Protein AF-0000000076928481 (afdb_homodimer)

Radius of gyration: 20.41 Å; Cα contacts (8 Å, |Δi|>4): 323; chains: 2; bounding box: 62×45×39 Å

InterPro domains:
  IPR008672 Spindle assembly checkpoint component Mad1 [PTHR23168] (34-127)

Nearest PDB structures (foldseek):
  6n8p-assembly1_A  TM=5.869E-01  e=1.554E+00  Homo sapiens
  6n8s-assembly1_A  TM=5.835E-01  e=2.400E+00  Homo sapiens
  6n8q-assembly1_A  TM=5.915E-01  e=4.465E+00  Homo sapiens
  3qh4-assembly1_A  TM=4.630E-01  e=5.724E+00  Mycobacterium marinum M
  3dwr-assembly1_A  TM=4.999E-01  e=8.839E+00  Leishmania major

Sequence (256 aa):
TLLCHNSHYFPASTFRPILSCYLVLSSNYSQLLNIIFLILCFKIVMNDEQQPNGIHVTRFTLQSVYAQTDDEKLEFLYESGSTNIVVNGYTSQHEIAQQVDIFIRKMNSIPAFTANLTMESFNKRSICTLLCHNSHYFPASTFRPILSCYLVLSSNYSQLLNIIFLILCFKIVMNDEQQPNGIHVTRFTLQSVYAQTDDEKLEFLYESGSTNIVVNGYTSQHEIAQQVDIFIRKMNSIPAFTANLTMESFNKRSIC

Structure (mmCIF, N/CA/C/O backbone):
d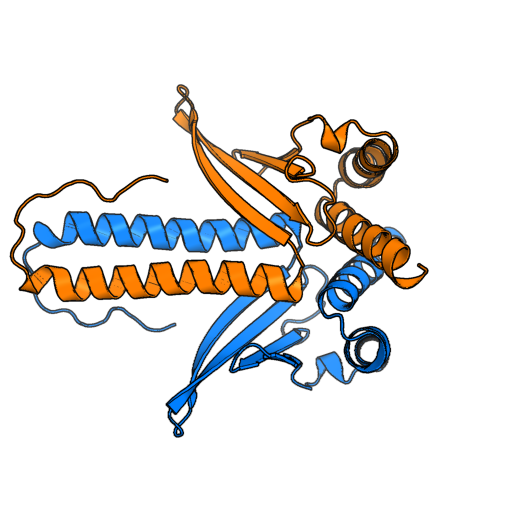ata_AF-0000000076928481-model_v1
#
loop_
_entity.id
_entity.type
_entity.pdbx_description
1 polymer 'Uncharacterized protein'
#
loop_
_atom_site.group_PDB
_atom_site.id
_atom_site.type_symbol
_atom_site.label_atom_id
_atom_site.label_alt_id
_atom_site.label_comp_id
_atom_site.label_asym_id
_atom_site.label_entity_id
_atom_site.label_seq_id
_atom_site.pdbx_PDB_ins_code
_atom_site.Cartn_x
_atom_site.Cartn_y
_atom_site.Cartn_z
_atom_site.occupancy
_atom_site.B_iso_or_equiv
_atom_site.auth_seq_id
_atom_site.auth_comp_id
_atom_site.auth_asym_id
_atom_site.auth_atom_id
_atom_site.pdbx_PDB_model_num
ATOM 1 N N . THR A 1 1 ? 17.375 -12.609 0.332 1 20.41 1 THR A N 1
ATOM 2 C CA . THR A 1 1 ? 17.906 -11.648 1.286 1 20.41 1 THR A CA 1
ATOM 3 C C . THR A 1 1 ? 19.344 -11.281 0.937 1 20.41 1 THR A C 1
ATOM 5 O O . THR A 1 1 ? 20.281 -11.984 1.315 1 20.41 1 THR A O 1
ATOM 8 N N . LEU A 1 2 ? 19.672 -11.055 -0.468 1 25.66 2 LEU A N 1
ATOM 9 C CA . LEU A 1 2 ? 20.812 -11.031 -1.371 1 25.66 2 LEU A CA 1
ATOM 10 C C . LEU A 1 2 ? 21.781 -9.914 -0.99 1 25.66 2 LEU A C 1
ATOM 12 O O . LEU A 1 2 ? 21.438 -8.734 -1.074 1 25.66 2 LEU A O 1
ATOM 16 N N . LEU A 1 3 ? 22.859 -10.148 -0.127 1 28.2 3 LEU A N 1
ATOM 17 C CA . LEU A 1 3 ? 24.078 -9.656 0.499 1 28.2 3 LEU A CA 1
ATOM 18 C C . LEU A 1 3 ? 25.016 -9.039 -0.541 1 28.2 3 LEU A C 1
ATOM 20 O O . LEU A 1 3 ? 25.266 -9.641 -1.589 1 28.2 3 LEU A O 1
ATOM 24 N N . CYS A 1 4 ? 25 -7.695 -0.639 1 35.91 4 CYS A N 1
ATOM 25 C CA . CYS A 1 4 ? 26.219 -7.059 -1.098 1 35.91 4 CYS A CA 1
ATOM 26 C C . CYS A 1 4 ? 27.453 -7.773 -0.542 1 35.91 4 CYS A C 1
ATOM 28 O O . CYS A 1 4 ? 27.859 -7.523 0.593 1 35.91 4 CYS A O 1
ATOM 30 N N . HIS A 1 5 ? 27.609 -9.102 -0.542 1 27.83 5 HIS A N 1
ATOM 31 C CA . HIS A 1 5 ? 28.781 -9.812 -0.052 1 27.83 5 HIS A CA 1
ATOM 32 C C . HIS A 1 5 ? 30.047 -9.289 -0.711 1 27.83 5 HIS A C 1
ATOM 34 O O . HIS A 1 5 ? 31.141 -9.828 -0.476 1 27.83 5 HIS A O 1
ATOM 40 N N . ASN A 1 6 ? 30.109 -8.844 -1.886 1 32.38 6 ASN A N 1
ATOM 41 C CA . ASN A 1 6 ? 31.484 -8.844 -2.355 1 32.38 6 ASN A CA 1
ATOM 42 C C . ASN A 1 6 ? 32.344 -7.863 -1.563 1 32.38 6 ASN A C 1
ATOM 44 O O . ASN A 1 6 ? 32.031 -6.676 -1.493 1 32.38 6 ASN A O 1
ATOM 48 N N . SER A 1 7 ? 33.25 -8.281 -0.531 1 30.72 7 SER A N 1
ATOM 49 C CA . SER A 1 7 ? 34.312 -7.832 0.349 1 30.72 7 SER A CA 1
ATOM 50 C C . SER A 1 7 ? 35.375 -7.035 -0.421 1 30.72 7 SER A C 1
ATOM 52 O O . SER A 1 7 ? 36.562 -7.047 -0.062 1 30.72 7 SER A O 1
ATOM 54 N N . HIS A 1 8 ? 35.5 -6.922 -1.675 1 33.44 8 HIS A N 1
ATOM 55 C CA . HIS A 1 8 ? 36.781 -6.348 -2.025 1 33.44 8 HIS A CA 1
ATOM 56 C C . HIS A 1 8 ? 37.031 -5.051 -1.261 1 33.44 8 HIS A C 1
ATOM 58 O O . HIS A 1 8 ? 36.094 -4.359 -0.875 1 33.44 8 HIS A O 1
ATOM 64 N N . TYR A 1 9 ? 38.312 -4.934 -0.63 1 33.12 9 TYR A N 1
ATOM 65 C CA . TYR A 1 9 ? 39.062 -3.947 0.132 1 33.12 9 TYR A CA 1
ATOM 66 C C . TYR A 1 9 ? 38.906 -2.555 -0.463 1 33.12 9 TYR A C 1
ATOM 68 O O . TYR A 1 9 ? 39.594 -2.199 -1.428 1 33.12 9 TYR A O 1
ATOM 76 N N . PHE A 1 10 ? 37.781 -2.166 -1.062 1 37.97 10 PHE A N 1
ATOM 77 C CA . PHE A 1 10 ? 37.812 -0.865 -1.718 1 37.97 10 PHE A CA 1
ATOM 78 C C . PHE A 1 10 ? 38 0.252 -0.695 1 37.97 10 PHE A C 1
ATOM 80 O O . PHE A 1 10 ? 37.562 0.117 0.456 1 37.97 10 PHE A O 1
ATOM 87 N N . PRO A 1 11 ? 38.969 1.209 -0.984 1 39.56 11 PRO A N 1
ATOM 88 C CA . PRO A 1 11 ? 39.312 2.268 -0.04 1 39.56 11 PRO A CA 1
ATOM 89 C C . PRO A 1 11 ? 38.094 2.934 0.601 1 39.56 11 PRO A C 1
ATOM 91 O O . PRO A 1 11 ? 37.031 2.996 -0.012 1 39.56 11 PRO A O 1
ATOM 94 N N . ALA A 1 12 ? 38.031 3.016 1.957 1 42.03 12 ALA A N 1
ATOM 95 C CA . ALA A 1 12 ? 37.031 3.512 2.914 1 42.03 12 ALA A CA 1
ATOM 96 C C . ALA A 1 12 ? 36.406 4.805 2.42 1 42.03 12 ALA A C 1
ATOM 98 O O . ALA A 1 12 ? 35.219 5.07 2.695 1 42.03 12 ALA A O 1
ATOM 99 N N . SER A 1 13 ? 37.156 5.559 1.753 1 44.09 13 SER A N 1
ATOM 100 C CA . SER A 1 13 ? 36.719 6.93 1.509 1 44.09 13 SER A CA 1
ATOM 101 C C . SER A 1 13 ? 35.594 6.973 0.49 1 44.09 13 SER A C 1
ATOM 103 O O . SER A 1 13 ? 34.719 7.832 0.57 1 44.09 13 SER A O 1
ATOM 105 N N . THR A 1 14 ? 35.781 6.352 -0.763 1 46.97 14 THR A N 1
ATOM 106 C CA . THR A 1 14 ? 34.812 6.375 -1.848 1 46.97 14 THR A CA 1
ATOM 107 C C . THR A 1 14 ? 33.562 5.625 -1.454 1 46.97 14 THR A C 1
ATOM 109 O O . THR A 1 14 ? 32.531 5.75 -2.115 1 46.97 14 THR A O 1
ATOM 112 N N . PHE A 1 15 ? 33.719 4.855 -0.438 1 52 15 PHE A N 1
ATOM 113 C CA . PHE A 1 15 ? 32.625 3.984 -0.059 1 52 15 PHE A CA 1
ATOM 114 C C . PHE A 1 15 ? 31.594 4.742 0.773 1 52 15 PHE A C 1
ATOM 116 O O . PHE A 1 15 ? 30.406 4.363 0.813 1 52 15 PHE A O 1
ATOM 123 N N . ARG A 1 16 ? 32.125 5.973 1.123 1 55.81 16 ARG A N 1
ATOM 124 C CA . ARG A 1 16 ? 31.266 6.641 2.107 1 55.81 16 ARG A CA 1
ATOM 125 C C . ARG A 1 16 ? 30.016 7.223 1.453 1 55.81 16 ARG A C 1
ATOM 127 O O . ARG A 1 16 ? 28.922 7.074 1.973 1 55.81 16 ARG A O 1
ATOM 134 N N . PRO A 1 17 ? 30.422 7.922 0.237 1 59.59 17 PRO A N 1
ATOM 135 C CA . PRO A 1 17 ? 29.219 8.539 -0.328 1 59.59 17 PRO A CA 1
ATOM 136 C C . PRO A 1 17 ? 28.203 7.512 -0.833 1 59.59 17 PRO A C 1
ATOM 138 O O . PRO A 1 17 ? 27 7.688 -0.654 1 59.59 17 PRO A O 1
ATOM 141 N N . ILE A 1 18 ? 28.781 6.488 -1.421 1 59.44 18 ILE A N 1
ATOM 142 C CA . ILE A 1 18 ? 27.875 5.492 -1.986 1 59.44 18 ILE A CA 1
ATOM 143 C C . ILE A 1 18 ? 27.188 4.715 -0.863 1 59.44 18 ILE A C 1
ATOM 145 O O . ILE A 1 18 ? 25.984 4.449 -0.925 1 59.44 18 ILE A O 1
ATOM 149 N N . LEU A 1 19 ? 27.969 4.457 0.103 1 62.28 19 LEU A N 1
ATOM 150 C CA . LEU A 1 19 ? 27.391 3.75 1.24 1 62.28 19 LEU A CA 1
ATOM 151 C C . LEU A 1 19 ? 26.297 4.586 1.907 1 62.28 19 LEU A C 1
ATOM 153 O O . LEU A 1 19 ? 25.266 4.051 2.33 1 62.28 19 LEU A O 1
ATOM 157 N N . SER A 1 20 ? 26.688 5.895 1.945 1 64.88 20 SER A N 1
ATOM 158 C CA . SER A 1 20 ? 25.688 6.781 2.529 1 64.88 20 SER A CA 1
ATOM 159 C C . SER A 1 20 ? 24.406 6.785 1.703 1 64.88 20 SER A C 1
ATOM 161 O O . SER A 1 20 ? 23.297 6.719 2.256 1 64.88 20 SER A O 1
ATOM 163 N N . CYS A 1 21 ? 24.688 6.754 0.386 1 67.56 21 CYS A N 1
ATOM 164 C CA . CYS A 1 21 ? 23.516 6.77 -0.486 1 67.56 21 CYS A CA 1
ATOM 165 C C . CYS A 1 21 ? 22.719 5.48 -0.35 1 67.56 21 CYS A C 1
ATOM 167 O O . CYS A 1 21 ? 21.484 5.508 -0.299 1 67.56 21 CYS A O 1
ATOM 169 N N . TYR A 1 22 ? 23.5 4.449 -0.184 1 70.94 22 TYR A N 1
ATOM 170 C CA . TYR A 1 22 ? 22.859 3.152 -0.006 1 70.94 22 TYR A CA 1
ATOM 171 C C . TYR A 1 22 ? 22.062 3.115 1.29 1 70.94 22 TYR A C 1
ATOM 173 O O . TYR A 1 22 ? 20.922 2.641 1.312 1 70.94 22 TYR A O 1
ATOM 181 N N . LEU A 1 23 ? 22.594 3.604 2.238 1 72.94 23 LEU A N 1
ATOM 182 C CA . LEU A 1 23 ? 21.938 3.572 3.541 1 72.94 23 LEU A CA 1
ATOM 183 C C . LEU A 1 23 ? 20.656 4.398 3.525 1 72.94 23 LEU A C 1
ATOM 185 O O . LEU A 1 23 ? 19.641 3.98 4.074 1 72.94 23 LEU A O 1
ATOM 189 N N . VAL A 1 24 ? 20.828 5.48 2.895 1 74.38 24 VAL A N 1
ATOM 190 C CA . VAL A 1 24 ? 19.672 6.359 2.816 1 74.38 24 VAL A CA 1
ATOM 191 C C . VAL A 1 24 ? 18.562 5.684 2.004 1 74.38 24 VAL A C 1
ATOM 193 O O . VAL A 1 24 ? 17.406 5.656 2.424 1 74.38 24 VAL A O 1
ATOM 196 N N . LEU A 1 25 ? 18.938 5.102 0.946 1 76.5 25 LEU A N 1
ATOM 197 C CA . LEU A 1 25 ? 17.953 4.445 0.104 1 76.5 25 LEU A CA 1
ATOM 198 C C . LEU A 1 25 ? 17.344 3.244 0.816 1 76.5 25 LEU A C 1
ATOM 200 O O . LEU A 1 25 ? 16.141 3.012 0.73 1 76.5 25 LEU A O 1
ATOM 204 N N . SER A 1 26 ? 18.281 2.486 1.421 1 80.12 26 SER A N 1
ATOM 205 C CA . SER A 1 26 ? 17.781 1.35 2.193 1 80.12 26 SER A CA 1
ATOM 206 C C . SER A 1 26 ? 16.828 1.802 3.299 1 80.12 26 SER A C 1
ATOM 208 O O . SER A 1 26 ? 15.812 1.161 3.547 1 80.12 26 SER A O 1
ATOM 210 N N . SER A 1 27 ? 17.234 2.85 3.871 1 82.56 27 SER A N 1
ATOM 211 C CA . SER A 1 27 ? 16.375 3.412 4.91 1 82.56 27 SER A CA 1
ATOM 212 C C . SER A 1 27 ? 15.047 3.895 4.328 1 82.56 27 SER A C 1
ATOM 214 O O . SER A 1 27 ? 13.992 3.723 4.945 1 82.56 27 SER A O 1
ATOM 216 N N . ASN A 1 28 ? 15.141 4.527 3.092 1 83.75 28 ASN A N 1
ATOM 217 C CA . ASN A 1 28 ? 13.922 4.977 2.426 1 83.75 28 ASN A CA 1
ATOM 218 C C . ASN A 1 28 ? 13 3.805 2.086 1 83.75 28 ASN A C 1
ATOM 220 O O . ASN A 1 28 ? 11.781 3.914 2.207 1 83.75 28 ASN A O 1
ATOM 224 N N . TYR A 1 29 ? 13.648 2.736 1.667 1 86.69 29 TYR A N 1
ATOM 225 C CA . TYR A 1 29 ? 12.891 1.537 1.321 1 86.69 29 TYR A CA 1
ATOM 226 C C . TYR A 1 29 ? 12.172 0.976 2.541 1 86.69 29 TYR A C 1
ATOM 228 O O . TYR A 1 29 ? 10.969 0.717 2.494 1 86.69 29 TYR A O 1
ATOM 236 N N . SER A 1 30 ? 12.844 0.829 3.629 1 88.81 30 SER A N 1
ATOM 237 C CA . SER A 1 30 ? 12.273 0.314 4.871 1 88.81 30 SER A CA 1
ATOM 238 C C . SER A 1 30 ? 11.188 1.238 5.402 1 88.81 30 SER A C 1
ATOM 240 O O . SER A 1 30 ? 10.164 0.772 5.91 1 88.81 30 SER A O 1
ATOM 242 N N . GLN A 1 31 ? 11.477 2.48 5.262 1 88.5 31 GLN A N 1
ATOM 243 C CA . GLN A 1 31 ? 10.484 3.451 5.715 1 88.5 31 GLN A CA 1
ATOM 244 C C . GLN A 1 31 ? 9.195 3.342 4.906 1 88.5 31 GLN A C 1
ATOM 246 O O . GLN A 1 31 ? 8.102 3.43 5.465 1 88.5 31 GLN A O 1
ATOM 251 N N . LEU A 1 32 ? 9.383 3.184 3.676 1 91.06 32 LEU A N 1
ATOM 252 C CA . LEU A 1 32 ? 8.211 3.035 2.82 1 91.06 32 LEU A CA 1
ATOM 253 C C . LEU A 1 32 ? 7.418 1.787 3.197 1 91.06 32 LEU A C 1
ATOM 255 O O . LEU A 1 32 ? 6.188 1.828 3.277 1 91.06 32 LEU A O 1
ATOM 259 N N . LEU A 1 33 ? 8.117 0.751 3.434 1 92.44 33 LEU A N 1
ATOM 260 C CA . LEU A 1 33 ? 7.453 -0.484 3.838 1 92.44 33 LEU A CA 1
ATOM 261 C C . LEU A 1 33 ? 6.695 -0.292 5.148 1 92.44 33 LEU A C 1
ATOM 263 O O . LEU A 1 33 ? 5.582 -0.798 5.305 1 92.44 33 LEU A O 1
ATOM 267 N N . ASN A 1 34 ? 7.344 0.4 6.004 1 92.12 34 ASN A N 1
ATOM 268 C CA . ASN A 1 34 ? 6.695 0.693 7.277 1 92.12 34 ASN A CA 1
ATOM 269 C C . ASN A 1 34 ? 5.449 1.557 7.09 1 92.12 34 ASN A C 1
ATOM 271 O O . ASN A 1 34 ? 4.414 1.304 7.707 1 92.12 34 ASN A O 1
ATOM 275 N N . ILE A 1 35 ? 5.582 2.537 6.309 1 91 35 ILE A N 1
ATOM 276 C CA . ILE A 1 35 ? 4.465 3.439 6.047 1 91 35 ILE A CA 1
ATOM 277 C C . ILE A 1 35 ? 3.312 2.664 5.414 1 91 35 ILE A C 1
ATOM 279 O O . ILE A 1 35 ? 2.158 2.809 5.82 1 91 35 ILE A O 1
ATOM 283 N N . ILE A 1 36 ? 3.59 1.878 4.426 1 94.12 36 ILE A N 1
ATOM 284 C CA . ILE A 1 36 ? 2.566 1.062 3.781 1 94.12 36 ILE A CA 1
ATOM 285 C C . ILE A 1 36 ? 1.852 0.208 4.828 1 94.12 36 ILE A C 1
ATOM 287 O O . ILE A 1 36 ? 0.622 0.122 4.832 1 94.12 36 ILE A O 1
ATOM 291 N N . PHE A 1 37 ? 2.607 -0.311 5.684 1 94 37 PHE A N 1
ATOM 292 C CA . PHE A 1 37 ? 2.025 -1.144 6.727 1 94 37 PHE A CA 1
ATOM 293 C C . PHE A 1 37 ? 1.119 -0.32 7.633 1 94 37 PHE A C 1
ATOM 295 O O . PHE A 1 37 ? 0.029 -0.764 8 1 94 37 PHE A O 1
ATOM 302 N N . LEU A 1 38 ? 1.509 0.847 8 1 91.75 38 LEU A N 1
ATOM 303 C CA . LEU A 1 38 ? 0.773 1.699 8.93 1 91.75 38 LEU A CA 1
ATOM 304 C C . LEU A 1 38 ? -0.512 2.215 8.289 1 91.75 38 LEU A C 1
ATOM 306 O O . LEU A 1 38 ? -1.541 2.326 8.961 1 91.75 38 LEU A O 1
ATOM 310 N N . ILE A 1 39 ? -0.55 2.381 7 1 94.81 39 ILE A N 1
ATOM 311 C CA . ILE A 1 39 ? -1.665 3.09 6.383 1 94.81 39 ILE A CA 1
ATOM 312 C C . ILE A 1 39 ? -2.543 2.104 5.617 1 94.81 39 ILE A C 1
ATOM 314 O O . ILE A 1 39 ? -3.736 2.348 5.418 1 94.81 39 ILE A O 1
ATOM 318 N N . LEU A 1 40 ? -1.958 0.96 5.199 1 95.5 40 LEU A N 1
ATOM 319 C CA . LEU A 1 40 ? -2.693 0.01 4.375 1 95.5 40 LEU A CA 1
ATOM 320 C C . LEU A 1 40 ? -2.732 -1.366 5.027 1 95.5 40 LEU A C 1
ATOM 322 O O . LEU A 1 40 ? -3.408 -2.273 4.539 1 95.5 40 LEU A O 1
ATOM 326 N N . CYS A 1 41 ? -1.939 -1.579 6.055 1 96.44 41 CYS A N 1
ATOM 327 C CA . CYS A 1 41 ? -1.962 -2.734 6.945 1 96.44 41 CYS A CA 1
ATOM 328 C C . CYS A 1 41 ? -1.519 -3.994 6.215 1 96.44 41 CYS A C 1
ATOM 330 O O . CYS A 1 41 ? -2.016 -5.086 6.496 1 96.44 41 CYS A O 1
ATOM 332 N N . PHE A 1 42 ? -0.689 -3.811 5.262 1 96.56 42 PHE A N 1
ATOM 333 C CA . PHE A 1 42 ? -0.103 -4.949 4.57 1 96.56 42 PHE A CA 1
ATOM 334 C C . PHE A 1 42 ? 1.415 -4.941 4.695 1 96.56 42 PHE A C 1
ATOM 336 O O . PHE A 1 42 ? 2.061 -3.928 4.418 1 96.56 42 PHE A O 1
ATOM 343 N N . LYS A 1 43 ? 1.954 -6.051 5.16 1 95.88 43 LYS A N 1
ATOM 344 C CA . LYS A 1 43 ? 3.381 -6.297 4.98 1 95.88 43 LYS A CA 1
ATOM 345 C C . LYS A 1 43 ? 3.674 -6.824 3.576 1 95.88 43 LYS A C 1
ATOM 347 O O . LYS A 1 43 ? 3.057 -7.793 3.129 1 95.88 43 LYS A O 1
ATOM 352 N N . ILE A 1 44 ? 4.523 -6.191 2.867 1 95.81 44 ILE A N 1
ATOM 353 C CA . ILE A 1 44 ? 4.832 -6.559 1.49 1 95.81 44 ILE A CA 1
ATOM 354 C C . ILE A 1 44 ? 6.277 -7.047 1.394 1 95.81 44 ILE A C 1
ATOM 356 O O . ILE A 1 44 ? 7.188 -6.406 1.925 1 95.81 44 ILE A O 1
ATOM 360 N N . VAL A 1 45 ? 6.445 -8.141 0.831 1 93.38 45 VAL A N 1
ATOM 361 C CA . VAL A 1 45 ? 7.77 -8.68 0.53 1 93.38 45 VAL A CA 1
ATOM 362 C C . VAL A 1 45 ? 7.883 -8.961 -0.965 1 93.38 45 VAL A C 1
ATOM 364 O O . VAL A 1 45 ? 7.016 -9.617 -1.548 1 93.38 45 VAL A O 1
ATOM 367 N N . MET A 1 46 ? 8.906 -8.367 -1.541 1 91.75 46 MET A N 1
ATOM 368 C CA . MET A 1 46 ? 9.117 -8.539 -2.977 1 91.75 46 MET A CA 1
ATOM 369 C C . MET A 1 46 ? 10.367 -9.367 -3.25 1 91.75 46 MET A C 1
ATOM 371 O O . MET A 1 46 ? 11.383 -9.211 -2.572 1 91.75 46 MET A O 1
ATOM 375 N N . ASN A 1 47 ? 10.234 -10.188 -4.168 1 88.38 47 ASN A N 1
ATOM 376 C CA . ASN A 1 47 ? 11.344 -11.016 -4.633 1 88.38 47 ASN A CA 1
ATOM 377 C C . ASN A 1 47 ? 11.422 -11.047 -6.156 1 88.38 47 ASN A C 1
ATOM 379 O O . ASN A 1 47 ? 10.477 -11.477 -6.82 1 88.38 47 ASN A O 1
ATOM 383 N N . ASP A 1 48 ? 12.57 -10.602 -6.617 1 84.94 48 ASP A N 1
ATOM 384 C CA . ASP A 1 48 ? 12.797 -10.648 -8.055 1 84.94 48 ASP A CA 1
ATOM 385 C C . ASP A 1 48 ? 13.344 -12.008 -8.484 1 84.94 48 ASP A C 1
ATOM 387 O O . ASP A 1 48 ? 14.25 -12.547 -7.84 1 84.94 48 ASP A O 1
ATOM 391 N N . GLU A 1 49 ? 12.625 -12.508 -9.414 1 79.75 49 GLU A N 1
ATOM 392 C CA . GLU A 1 49 ? 13.102 -13.773 -9.953 1 79.75 49 GLU A CA 1
ATOM 393 C C . GLU A 1 49 ? 13.359 -13.68 -11.453 1 79.75 49 GLU A C 1
ATOM 395 O O . GLU A 1 49 ? 12.625 -13 -12.172 1 79.75 49 GLU A O 1
ATOM 400 N N . GLN A 1 50 ? 14.539 -14.016 -11.773 1 77 50 GLN A N 1
ATOM 401 C CA . GLN A 1 50 ? 14.828 -14.117 -13.195 1 77 50 GLN A CA 1
ATOM 402 C C . GLN A 1 50 ? 14.586 -15.531 -13.711 1 77 50 GLN A C 1
ATOM 404 O O . GLN A 1 50 ? 15.117 -16.5 -13.164 1 77 50 GLN A O 1
ATOM 409 N N . GLN A 1 51 ? 13.641 -15.578 -14.57 1 76.38 51 GLN A N 1
ATOM 410 C CA . GLN A 1 51 ? 13.344 -16.875 -15.188 1 76.38 51 GLN A CA 1
ATOM 411 C C . GLN A 1 51 ? 14.383 -17.219 -16.25 1 76.38 51 GLN A C 1
ATOM 413 O O . GLN A 1 51 ? 15.102 -16.344 -16.734 1 76.38 51 GLN A O 1
ATOM 418 N N . PRO A 1 52 ? 14.578 -18.531 -16.516 1 78.88 52 PRO A N 1
ATOM 419 C CA . PRO A 1 52 ? 15.539 -19 -17.516 1 78.88 52 PRO A CA 1
ATOM 420 C C . PRO A 1 52 ? 15.297 -18.391 -18.891 1 78.88 52 PRO A C 1
ATOM 422 O O . PRO A 1 52 ? 16.234 -18.188 -19.656 1 78.88 52 PRO A O 1
ATOM 425 N N . ASN A 1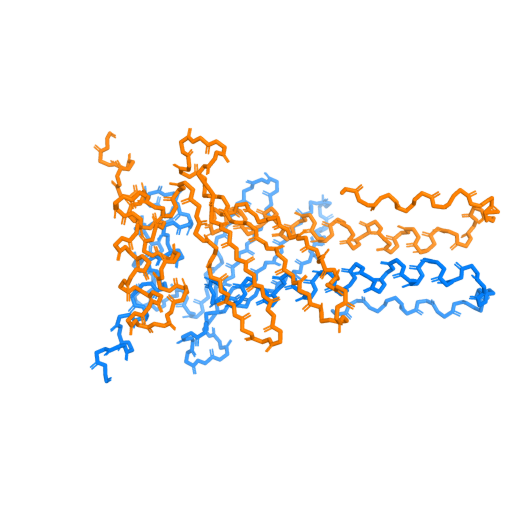 53 ? 14.172 -18.078 -19.203 1 80 53 ASN A N 1
ATOM 426 C CA . ASN A 1 53 ? 13.812 -17.516 -20.5 1 80 53 ASN A CA 1
ATOM 427 C C . ASN A 1 53 ? 14.117 -16.031 -20.578 1 80 53 ASN A C 1
ATOM 429 O O . ASN A 1 53 ? 13.891 -15.398 -21.625 1 80 53 ASN A O 1
ATOM 433 N N . GLY A 1 54 ? 14.695 -15.492 -19.609 1 79.38 54 GLY A N 1
ATOM 434 C CA . GLY A 1 54 ? 15.094 -14.094 -19.609 1 79.38 54 GLY A CA 1
ATOM 435 C C . GLY A 1 54 ? 13.992 -13.164 -19.141 1 79.38 54 GLY A C 1
ATOM 436 O O . GLY A 1 54 ? 14.195 -11.953 -19.047 1 79.38 54 GLY A O 1
ATOM 437 N N . ILE A 1 55 ? 12.883 -13.797 -18.953 1 78.38 55 ILE A N 1
ATOM 438 C CA . ILE A 1 55 ? 11.75 -12.961 -18.562 1 78.38 55 ILE A CA 1
ATOM 439 C C . ILE A 1 55 ? 11.891 -12.57 -17.094 1 78.38 55 ILE A C 1
ATOM 441 O O . ILE A 1 55 ? 12.156 -13.414 -16.234 1 78.38 55 ILE A O 1
ATOM 445 N N . HIS A 1 56 ? 11.836 -11.273 -16.859 1 84.88 56 HIS A N 1
ATOM 446 C CA . HIS A 1 56 ? 11.875 -10.773 -15.492 1 84.88 56 HIS A CA 1
ATOM 447 C C . HIS A 1 56 ? 10.516 -10.922 -14.812 1 84.88 56 HIS A C 1
ATOM 449 O O . HIS A 1 56 ? 9.508 -10.414 -15.312 1 84.88 56 HIS A O 1
ATOM 455 N N . VAL A 1 57 ? 10.555 -11.727 -13.773 1 88.75 57 VAL A N 1
ATOM 456 C CA . VAL A 1 57 ? 9.328 -11.945 -13 1 88.75 57 VAL A CA 1
ATOM 457 C C . VAL A 1 57 ? 9.547 -11.5 -11.555 1 88.75 57 VAL A C 1
ATOM 459 O O . VAL A 1 57 ? 10.57 -11.828 -10.945 1 88.75 57 VAL A O 1
ATOM 462 N N . THR A 1 58 ? 8.664 -10.648 -11.148 1 91.31 58 THR A N 1
ATOM 463 C CA . THR A 1 58 ? 8.719 -10.234 -9.75 1 91.31 58 THR A CA 1
ATOM 464 C C . THR A 1 58 ? 7.621 -10.914 -8.938 1 91.31 58 THR A C 1
ATOM 466 O O . THR A 1 58 ? 6.438 -10.797 -9.266 1 91.31 58 THR A O 1
ATOM 469 N N . ARG A 1 59 ? 8.062 -11.656 -7.961 1 93.69 59 ARG A N 1
ATOM 470 C CA . ARG A 1 59 ? 7.129 -12.258 -7.016 1 93.69 59 ARG A CA 1
ATOM 471 C C . ARG A 1 59 ? 6.992 -11.398 -5.758 1 93.69 59 ARG A C 1
ATOM 473 O O . ARG A 1 59 ? 7.988 -10.906 -5.227 1 93.69 59 ARG A O 1
ATOM 480 N N . PHE A 1 60 ? 5.723 -11.18 -5.375 1 93.5 60 PHE A N 1
ATOM 481 C CA . PHE A 1 60 ? 5.57 -10.422 -4.141 1 93.5 60 PHE A CA 1
ATOM 482 C C . PHE A 1 60 ? 4.418 -10.969 -3.309 1 93.5 60 PHE A C 1
ATOM 484 O O . PHE A 1 60 ? 3.469 -11.539 -3.852 1 93.5 60 PHE A O 1
ATOM 491 N N . THR A 1 61 ? 4.551 -10.844 -1.975 1 96.12 61 THR A N 1
ATOM 492 C CA . THR A 1 61 ? 3.561 -11.344 -1.027 1 96.12 61 THR A CA 1
ATOM 493 C C . THR A 1 61 ? 2.979 -10.195 -0.201 1 96.12 61 THR A C 1
ATOM 495 O O . THR A 1 61 ? 3.682 -9.242 0.123 1 96.12 61 THR A O 1
ATOM 498 N N . LEU A 1 62 ? 1.745 -10.312 0.057 1 96.81 62 LEU A N 1
ATOM 499 C CA . LEU A 1 62 ? 1.025 -9.391 0.931 1 96.81 62 LEU A CA 1
ATOM 500 C C . LEU A 1 62 ? 0.476 -10.117 2.152 1 96.81 62 LEU A C 1
ATOM 502 O O . LEU A 1 62 ? -0.272 -11.094 2.018 1 96.81 62 LEU A O 1
ATOM 506 N N . GLN A 1 63 ? 0.926 -9.703 3.285 1 97.19 63 GLN A N 1
ATOM 507 C CA . GLN A 1 63 ? 0.383 -10.258 4.52 1 97.19 63 GLN A CA 1
ATOM 508 C C . GLN A 1 63 ? -0.34 -9.195 5.336 1 97.19 63 GLN A C 1
ATOM 510 O O . GLN A 1 63 ? 0.265 -8.203 5.746 1 97.19 63 GLN A O 1
ATOM 515 N N . SER A 1 64 ? -1.621 -9.445 5.574 1 95.94 64 SER A N 1
ATOM 516 C CA . SER A 1 64 ? -2.449 -8.484 6.301 1 95.94 64 SER A CA 1
ATOM 517 C C . SER A 1 64 ? -2.123 -8.5 7.789 1 95.94 64 SER A C 1
ATOM 519 O O . SER A 1 64 ? -1.738 -9.531 8.344 1 95.94 64 SER A O 1
ATOM 521 N N . VAL A 1 65 ? -2.281 -7.348 8.445 1 92.62 65 VAL A N 1
ATOM 522 C CA . VAL A 1 65 ? -2.164 -7.246 9.891 1 92.62 65 VAL A CA 1
ATOM 523 C C . VAL A 1 65 ? -3.213 -8.133 10.562 1 92.62 65 VAL A C 1
ATOM 525 O O . VAL A 1 65 ? -3.061 -8.523 11.719 1 92.62 65 VAL A O 1
ATOM 528 N N . TYR A 1 66 ? -4.238 -8.531 9.844 1 93.19 66 TYR A N 1
ATOM 529 C CA . TYR A 1 66 ? -5.348 -9.32 10.375 1 93.19 66 TYR A CA 1
ATOM 530 C C . TYR A 1 66 ? -5.117 -10.805 10.156 1 93.19 66 TYR A C 1
ATOM 532 O O . TYR A 1 66 ? -5.957 -11.633 10.531 1 93.19 66 TYR A O 1
ATOM 540 N N . ALA A 1 67 ? -3.998 -11.133 9.539 1 94 67 ALA A N 1
ATOM 541 C CA . ALA A 1 67 ? -3.688 -12.547 9.328 1 94 67 ALA A CA 1
ATOM 542 C C . ALA A 1 67 ? -3.588 -13.289 10.656 1 94 67 ALA A C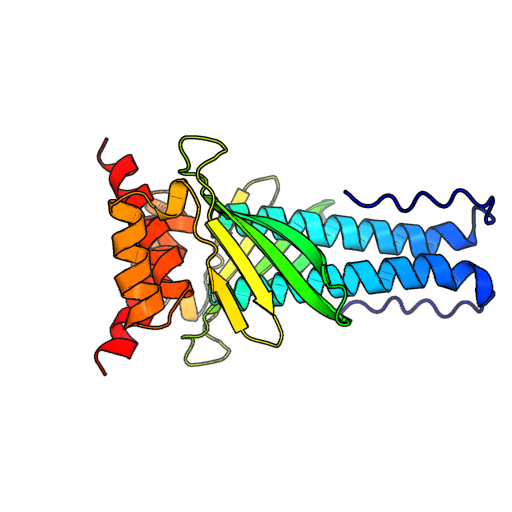 1
ATOM 544 O O . ALA A 1 67 ? -2.998 -12.789 11.617 1 94 67 ALA A O 1
ATOM 545 N N . GLN A 1 68 ? -4.152 -14.414 10.672 1 92.06 68 GLN A N 1
ATOM 546 C CA . GLN A 1 68 ? -4.168 -15.203 11.898 1 92.06 68 GLN A CA 1
ATOM 547 C C . GLN A 1 68 ? -2.924 -16.078 12.008 1 92.06 68 GLN A C 1
ATOM 549 O O . GLN A 1 68 ? -2.506 -16.438 13.109 1 92.06 68 GLN A O 1
ATOM 554 N N . THR A 1 69 ? -2.328 -16.422 10.891 1 92.62 69 THR A N 1
ATOM 555 C CA . THR A 1 69 ? -1.122 -17.234 10.82 1 92.62 69 THR A CA 1
ATOM 556 C C . THR A 1 69 ? -0.163 -16.688 9.766 1 92.62 69 THR A C 1
ATOM 558 O O . THR A 1 69 ? -0.553 -15.875 8.93 1 92.62 69 THR A O 1
ATOM 561 N N . ASP A 1 70 ? 1.072 -17.125 9.852 1 92.06 70 ASP A N 1
ATOM 562 C CA . ASP A 1 70 ? 2.09 -16.672 8.906 1 92.06 70 ASP A CA 1
ATOM 563 C C . ASP A 1 70 ? 1.814 -17.188 7.5 1 92.06 70 ASP A C 1
ATOM 565 O O . ASP A 1 70 ? 2.316 -16.641 6.52 1 92.06 70 ASP A O 1
ATOM 569 N N . ASP A 1 71 ? 0.972 -18.188 7.406 1 93.19 71 ASP A N 1
ATOM 570 C CA . ASP A 1 71 ? 0.696 -18.812 6.113 1 93.19 71 ASP A CA 1
ATOM 571 C C . ASP A 1 71 ? -0.445 -18.094 5.395 1 93.19 71 ASP A C 1
ATOM 573 O O . ASP A 1 71 ? -0.647 -18.297 4.191 1 93.19 71 ASP A O 1
ATOM 577 N N . GLU A 1 72 ? -1.1 -17.234 6.109 1 94.94 72 GLU A N 1
ATOM 578 C CA . GLU A 1 72 ? -2.18 -16.453 5.496 1 94.94 72 GLU A CA 1
ATOM 579 C C . GLU A 1 72 ? -1.64 -15.234 4.766 1 94.94 72 GLU A C 1
ATOM 581 O O . GLU A 1 72 ? -1.703 -14.117 5.285 1 94.94 72 GLU A O 1
ATOM 586 N N . LYS A 1 73 ? -1.102 -15.508 3.596 1 96.75 73 LYS A N 1
ATOM 587 C CA . LYS A 1 73 ? -0.55 -14.422 2.789 1 96.75 73 LYS A CA 1
ATOM 588 C C . LYS A 1 73 ? -0.973 -14.555 1.328 1 96.75 73 LYS A C 1
ATOM 590 O O . LYS A 1 73 ? -1.125 -15.664 0.819 1 96.75 73 LYS A O 1
ATOM 595 N N . LEU A 1 74 ? -1.212 -13.438 0.706 1 97.81 74 LEU A N 1
ATOM 596 C CA . LEU A 1 74 ? -1.454 -13.398 -0.732 1 97.81 74 LEU A CA 1
ATOM 597 C C . LEU A 1 74 ? -0.14 -13.352 -1.505 1 97.81 74 LEU A C 1
ATOM 599 O O . LEU A 1 74 ? 0.808 -12.688 -1.088 1 97.81 74 LEU A O 1
ATOM 603 N N . GLU A 1 75 ? -0.101 -14.078 -2.529 1 96.75 75 GLU A N 1
ATOM 604 C CA . GLU A 1 75 ? 1.075 -14.086 -3.393 1 96.75 75 GLU A CA 1
ATOM 605 C C . GLU A 1 75 ? 0.708 -13.711 -4.828 1 96.75 75 GLU A C 1
ATOM 607 O O . GLU A 1 75 ? -0.303 -14.18 -5.355 1 96.75 75 GLU A O 1
ATOM 612 N N . PHE A 1 76 ? 1.539 -12.812 -5.414 1 96.75 76 PHE A N 1
ATOM 613 C CA . PHE A 1 76 ? 1.304 -12.352 -6.777 1 96.75 76 PHE A CA 1
ATOM 614 C C . PHE A 1 76 ? 2.568 -12.484 -7.621 1 96.75 76 PHE A C 1
ATOM 616 O O . PHE A 1 76 ? 3.68 -12.398 -7.098 1 96.75 76 PHE A O 1
ATOM 623 N N . LEU A 1 77 ? 2.396 -12.703 -8.859 1 94.69 77 LEU A N 1
ATOM 624 C CA . LEU A 1 77 ? 3.467 -12.664 -9.852 1 94.69 77 LEU A CA 1
ATOM 625 C C . LEU A 1 77 ? 3.26 -11.516 -10.836 1 94.69 77 LEU A C 1
ATOM 627 O O . LEU A 1 77 ? 2.184 -11.383 -11.422 1 94.69 77 LEU A O 1
ATOM 631 N N . TYR A 1 78 ? 4.18 -10.648 -10.852 1 92.88 78 TYR A N 1
ATOM 632 C CA . TYR A 1 78 ? 4.18 -9.562 -11.828 1 92.88 78 TYR A CA 1
ATOM 633 C C . TYR A 1 78 ? 5.117 -9.875 -12.992 1 92.88 78 TYR A C 1
ATOM 635 O O . TYR A 1 78 ? 6.316 -10.086 -12.789 1 92.88 78 TYR A O 1
ATOM 643 N N . GLU A 1 79 ? 4.512 -9.945 -14.188 1 88.88 79 GLU A N 1
ATOM 644 C CA . GLU A 1 79 ? 5.266 -10.273 -15.391 1 88.88 79 GLU A CA 1
ATOM 645 C C . GLU A 1 79 ? 4.785 -9.453 -16.578 1 88.88 79 GLU A C 1
ATOM 647 O O . GLU A 1 79 ? 3.629 -9.555 -17 1 88.88 79 GLU A O 1
ATOM 652 N N . SER A 1 80 ? 5.766 -8.734 -17.203 1 84.69 80 SER A N 1
ATOM 6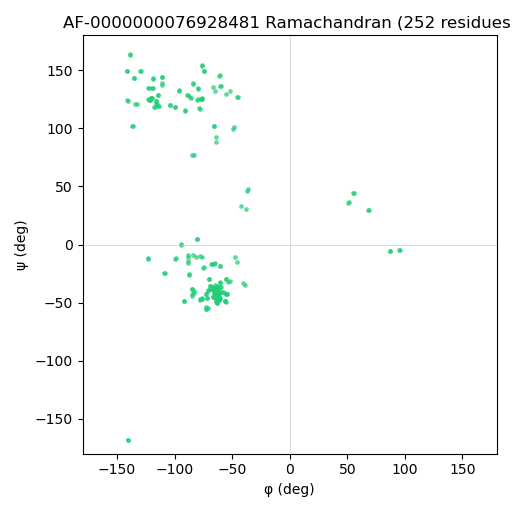53 C CA . SER A 1 80 ? 5.484 -8.008 -18.438 1 84.69 80 SER A CA 1
ATOM 654 C C . SER A 1 80 ? 4.246 -7.133 -18.281 1 84.69 80 SER A C 1
ATOM 656 O O . SER A 1 80 ? 3.369 -7.141 -19.156 1 84.69 80 SER A O 1
ATOM 658 N N . GLY A 1 81 ? 3.955 -6.512 -17.156 1 82.19 81 GLY A N 1
ATOM 659 C CA . GLY A 1 81 ? 2.869 -5.562 -16.969 1 82.19 81 GLY A CA 1
ATOM 660 C C . GLY A 1 81 ? 1.608 -6.203 -16.422 1 82.19 81 GLY A C 1
ATOM 661 O O . GLY A 1 81 ? 0.612 -5.516 -16.188 1 82.19 81 GLY A O 1
ATOM 662 N N . SER A 1 82 ? 1.626 -7.473 -16.281 1 90.31 82 SER A N 1
ATOM 663 C CA . SER A 1 82 ? 0.454 -8.164 -15.766 1 90.31 82 SER A CA 1
ATOM 664 C C . SER A 1 82 ? 0.72 -8.719 -14.367 1 90.31 82 SER A C 1
ATOM 666 O O . SER A 1 82 ? 1.844 -9.117 -14.055 1 90.31 82 SER A O 1
ATOM 668 N N . THR A 1 83 ? -0.271 -8.672 -13.594 1 92.81 83 THR A N 1
ATOM 669 C CA . THR A 1 83 ? -0.18 -9.203 -12.242 1 92.81 83 THR A CA 1
ATOM 670 C C . THR A 1 83 ? -1.134 -10.383 -12.062 1 92.81 83 THR A C 1
ATOM 672 O O . THR A 1 83 ? -2.338 -10.258 -12.297 1 92.81 83 THR A O 1
ATOM 675 N N . ASN A 1 84 ? -0.572 -11.531 -11.664 1 94.69 84 ASN A N 1
ATOM 676 C CA . ASN A 1 84 ? -1.384 -12.727 -11.469 1 94.69 84 ASN A CA 1
ATOM 677 C C . ASN A 1 84 ? -1.32 -13.219 -10.023 1 94.69 84 ASN A C 1
ATOM 679 O O . ASN A 1 84 ? -0.248 -13.234 -9.422 1 94.69 84 ASN A O 1
ATOM 683 N N . ILE A 1 85 ? -2.465 -13.539 -9.5 1 96.5 85 ILE A N 1
ATOM 684 C CA . ILE A 1 85 ? -2.514 -14.062 -8.133 1 96.5 85 ILE A CA 1
ATOM 685 C C . ILE A 1 85 ? -2.139 -15.539 -8.133 1 96.5 85 ILE A C 1
ATOM 687 O O . ILE A 1 85 ? -2.553 -16.297 -9.016 1 96.5 85 ILE A O 1
ATOM 691 N N . VAL A 1 86 ? -1.287 -15.922 -7.227 1 96.12 86 VAL A N 1
ATOM 692 C CA . VAL A 1 86 ? -0.877 -17.312 -7.074 1 96.12 86 VAL A CA 1
ATOM 693 C C . VAL A 1 86 ? -1.835 -18.031 -6.129 1 96.12 86 VAL A C 1
ATOM 695 O O . VAL A 1 86 ? -2.121 -17.547 -5.031 1 96.12 86 VAL A O 1
ATOM 698 N N . VAL A 1 87 ? -2.344 -19.172 -6.574 1 95.56 87 VAL A N 1
ATOM 699 C CA . VAL A 1 87 ? -3.225 -19.969 -5.734 1 95.56 87 VAL A CA 1
ATOM 700 C C . VAL A 1 87 ? -2.398 -20.719 -4.695 1 95.56 87 VAL A C 1
ATOM 702 O O . VAL A 1 87 ? -1.398 -21.359 -5.031 1 95.56 87 VAL A O 1
ATOM 705 N N . ASN A 1 88 ? -2.732 -20.547 -3.459 1 96.06 88 ASN A N 1
ATOM 706 C CA . ASN A 1 88 ? -2.104 -21.266 -2.355 1 96.06 88 ASN A CA 1
ATOM 707 C C . ASN A 1 88 ? -3.127 -21.672 -1.299 1 96.06 88 ASN A C 1
ATOM 709 O O . ASN A 1 88 ? -4.332 -21.656 -1.555 1 96.06 88 ASN A O 1
ATOM 713 N N . GLY A 1 89 ? -2.613 -22.109 -0.139 1 95.5 89 GLY A N 1
ATOM 714 C CA . GLY A 1 89 ? -3.523 -22.578 0.9 1 95.5 89 GLY A CA 1
ATOM 715 C C . GLY A 1 89 ? -4.488 -21.5 1.361 1 95.5 89 GLY A C 1
ATOM 716 O O . GLY A 1 89 ? -5.656 -21.781 1.639 1 95.5 89 GLY A O 1
ATOM 717 N N . TYR A 1 90 ? -4.039 -20.281 1.427 1 96.5 90 TYR A N 1
ATOM 718 C CA . TYR A 1 90 ? -4.852 -19.172 1.89 1 96.5 90 TYR A CA 1
ATOM 719 C C . TYR A 1 90 ? -5.914 -18.797 0.86 1 96.5 90 TYR A C 1
ATOM 721 O O . TYR A 1 90 ? -7.098 -18.688 1.189 1 96.5 90 TYR A O 1
ATOM 729 N N . THR A 1 91 ? -5.566 -18.688 -0.411 1 96.56 91 THR A N 1
ATOM 730 C CA . THR A 1 91 ? -6.484 -18.25 -1.454 1 96.56 91 THR A CA 1
ATOM 731 C C . THR A 1 91 ? -7.457 -19.359 -1.832 1 96.56 91 THR A C 1
ATOM 733 O O . THR A 1 91 ? -8.453 -19.125 -2.518 1 96.56 91 THR A O 1
ATOM 736 N N . SER A 1 92 ? -7.188 -20.547 -1.341 1 96.31 92 SER A N 1
ATOM 737 C CA . SER A 1 92 ? -8.062 -21.688 -1.624 1 96.31 92 SER A CA 1
ATOM 738 C C . SER A 1 92 ? -9.188 -21.781 -0.591 1 96.31 92 SER A C 1
ATOM 740 O O . SER A 1 92 ? -10.141 -22.547 -0.778 1 96.31 92 SER A O 1
ATOM 742 N N . GLN A 1 93 ? -8.992 -21.078 0.487 1 95.38 93 GLN A N 1
ATOM 743 C CA . GLN A 1 93 ? -10.086 -21.047 1.454 1 95.38 93 GLN A CA 1
ATOM 744 C C . GLN A 1 93 ? -11.344 -20.453 0.841 1 95.38 93 GLN A C 1
ATOM 746 O O . GLN A 1 93 ? -11.281 -19.484 0.09 1 95.38 93 GLN A O 1
ATOM 751 N N . HIS A 1 94 ? -12.414 -21 1.293 1 96 94 HIS A N 1
ATOM 752 C CA . HIS A 1 94 ? -13.688 -20.719 0.645 1 96 94 HIS A CA 1
ATOM 753 C C . HIS A 1 94 ? -13.961 -19.219 0.604 1 96 94 HIS A C 1
ATOM 755 O O . HIS A 1 94 ? -14.266 -18.656 -0.455 1 96 94 HIS A O 1
ATOM 761 N N . GLU A 1 95 ? -13.828 -18.531 1.671 1 94.56 95 GLU A N 1
ATOM 762 C CA . GLU A 1 95 ? -14.148 -17.109 1.761 1 94.56 95 GLU A CA 1
ATOM 763 C C . GLU A 1 95 ? -13.242 -16.281 0.854 1 94.56 95 GLU A C 1
ATOM 765 O O . GLU A 1 95 ? -13.711 -15.398 0.139 1 94.56 95 GLU A O 1
ATOM 770 N N . ILE A 1 96 ? -12.023 -16.594 0.906 1 96.5 96 ILE A N 1
ATOM 771 C CA . ILE A 1 96 ? -11.055 -15.828 0.125 1 96.5 96 ILE A CA 1
ATOM 772 C C . ILE A 1 96 ? -11.203 -16.172 -1.356 1 96.5 96 ILE A C 1
ATOM 774 O O . ILE A 1 96 ? -11.148 -15.281 -2.213 1 96.5 96 ILE A O 1
ATOM 778 N N . ALA A 1 97 ? -11.375 -17.453 -1.625 1 97 97 ALA A N 1
ATOM 779 C CA . ALA A 1 97 ? -11.555 -17.922 -3 1 97 97 ALA A CA 1
ATOM 780 C C . ALA A 1 97 ? -12.727 -17.203 -3.67 1 97 97 ALA A C 1
ATOM 782 O O . ALA A 1 97 ? -12.633 -16.812 -4.836 1 97 97 ALA A O 1
ATOM 783 N N . GLN A 1 98 ? -13.773 -17.047 -2.963 1 97 98 GLN A N 1
ATOM 784 C CA . GLN A 1 98 ? -14.938 -16.359 -3.492 1 97 98 GLN A CA 1
ATOM 785 C C . GLN A 1 98 ? -14.609 -14.906 -3.816 1 97 98 GLN A C 1
ATOM 787 O O . GLN A 1 98 ? -15.062 -14.367 -4.832 1 97 98 GLN A O 1
ATOM 792 N N . GLN A 1 99 ? -13.883 -14.273 -2.955 1 96.12 99 GLN A N 1
ATOM 793 C CA . GLN A 1 99 ? -13.516 -12.875 -3.178 1 96.12 99 GLN A CA 1
ATOM 794 C C . GLN A 1 99 ? -12.586 -12.734 -4.383 1 96.12 99 GLN A C 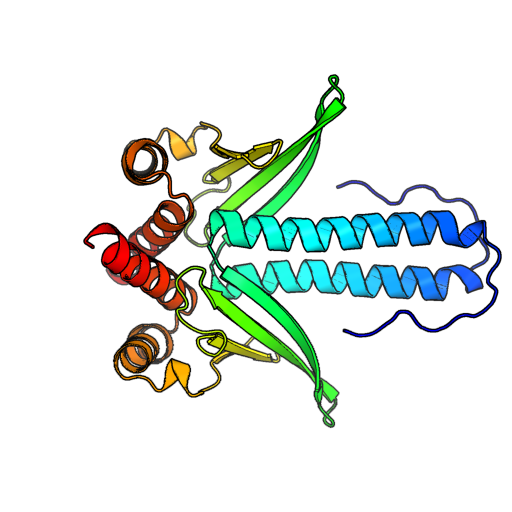1
ATOM 796 O O . GLN A 1 99 ? -12.719 -11.789 -5.164 1 96.12 99 GLN A O 1
ATOM 801 N N . VAL A 1 100 ? -11.688 -13.688 -4.527 1 96.88 100 VAL A N 1
ATOM 802 C CA . VAL A 1 100 ?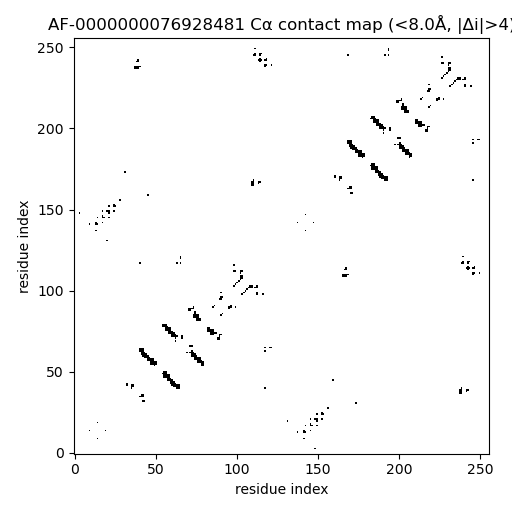 -10.797 -13.695 -5.684 1 96.88 100 VAL A CA 1
ATOM 803 C C . VAL A 1 100 ? -11.617 -13.828 -6.965 1 96.88 100 VAL A C 1
ATOM 805 O O . VAL A 1 100 ? -11.375 -13.117 -7.941 1 96.88 100 VAL A O 1
ATOM 808 N N . ASP A 1 101 ? -12.594 -14.656 -6.934 1 97.12 101 ASP A N 1
ATOM 809 C CA . ASP A 1 101 ? -13.445 -14.875 -8.102 1 97.12 101 ASP A CA 1
ATOM 810 C C . ASP A 1 101 ? -14.195 -13.594 -8.469 1 97.12 101 ASP A C 1
ATOM 812 O O . ASP A 1 101 ? -14.234 -13.203 -9.641 1 97.12 101 ASP A O 1
ATOM 816 N N . ILE A 1 102 ? -14.703 -12.969 -7.523 1 95.19 102 ILE A N 1
ATOM 817 C CA . ILE A 1 102 ? -15.531 -11.797 -7.754 1 95.19 102 ILE A CA 1
ATOM 818 C C . ILE A 1 102 ? -14.656 -10.625 -8.195 1 95.19 102 ILE A C 1
ATOM 820 O O . ILE A 1 102 ? -14.836 -10.078 -9.289 1 95.19 102 ILE A O 1
ATOM 824 N N . PHE A 1 103 ? -13.711 -10.289 -7.461 1 95.69 103 PHE A N 1
ATOM 825 C CA . PHE A 1 103 ? -13.016 -9.023 -7.652 1 95.69 103 PHE A CA 1
ATOM 826 C C . PHE A 1 103 ? -11.922 -9.156 -8.703 1 95.69 103 PHE A C 1
ATOM 828 O O . PHE A 1 103 ? -11.672 -8.219 -9.469 1 95.69 103 PHE A O 1
ATOM 835 N N . ILE A 1 104 ? -11.227 -10.289 -8.711 1 95.38 104 ILE A N 1
ATOM 836 C CA . ILE A 1 104 ? -10.094 -10.414 -9.617 1 95.38 104 ILE A CA 1
ATOM 837 C C . ILE A 1 104 ? -10.555 -11.023 -10.938 1 95.38 104 ILE A C 1
ATOM 839 O O . ILE A 1 104 ? -10.273 -10.477 -12.008 1 95.38 104 ILE A O 1
ATOM 843 N N . ARG A 1 105 ? -11.281 -12.086 -10.891 1 94.38 105 ARG A N 1
ATOM 844 C CA . ARG A 1 105 ? -11.656 -12.781 -12.125 1 94.38 105 ARG A CA 1
ATOM 845 C C . ARG A 1 105 ? -12.789 -12.055 -12.836 1 94.38 105 ARG A C 1
ATOM 847 O O . ARG A 1 105 ? -12.719 -11.812 -14.047 1 94.38 105 ARG A O 1
ATOM 854 N N . LYS A 1 106 ? -13.859 -11.664 -12.148 1 93.81 106 LYS A N 1
ATOM 855 C CA . LYS A 1 106 ? -15.031 -11.062 -12.773 1 93.81 106 LYS A CA 1
ATOM 856 C C . LYS A 1 106 ? -14.844 -9.562 -12.961 1 93.81 106 LYS A C 1
ATOM 858 O O . LYS A 1 106 ? -15.156 -9.023 -14.023 1 93.81 106 LYS A O 1
ATOM 863 N N . MET A 1 107 ? -14.305 -8.852 -11.969 1 92.94 107 MET A N 1
ATOM 864 C CA . MET A 1 107 ? -14.25 -7.391 -12 1 92.94 107 MET A CA 1
ATOM 865 C C . MET A 1 107 ? -12.867 -6.91 -12.438 1 92.94 107 MET A C 1
ATOM 867 O O . MET A 1 107 ? -12.68 -5.727 -12.719 1 92.94 107 MET A O 1
ATOM 871 N N . ASN A 1 108 ? -11.844 -7.844 -12.477 1 93 108 ASN A N 1
ATOM 872 C CA . ASN A 1 108 ? -10.484 -7.559 -12.914 1 93 108 ASN A CA 1
ATOM 873 C C . ASN A 1 108 ? -9.875 -6.41 -12.117 1 93 108 ASN A C 1
ATOM 875 O O . ASN A 1 108 ? -9.289 -5.492 -12.688 1 93 108 ASN A O 1
ATOM 879 N N . SER A 1 109 ? -10.07 -6.453 -10.805 1 94.5 109 SER A N 1
ATOM 880 C CA . SER A 1 109 ? -9.57 -5.379 -9.953 1 94.5 109 SER A CA 1
ATOM 881 C C . SER A 1 109 ? -8.938 -5.93 -8.688 1 94.5 109 SER A C 1
ATOM 883 O O . SER A 1 109 ? -9.625 -6.152 -7.688 1 94.5 109 SER A O 1
ATOM 885 N N . ILE A 1 110 ? -7.672 -5.969 -8.656 1 96.12 110 ILE A N 1
ATOM 886 C CA . ILE A 1 110 ? -6.922 -6.422 -7.488 1 96.12 110 ILE A CA 1
ATOM 887 C C . ILE A 1 110 ? -7.078 -5.418 -6.352 1 96.12 110 ILE A C 1
ATOM 889 O O . ILE A 1 110 ? -7.324 -5.801 -5.203 1 96.12 110 ILE A O 1
ATOM 893 N N . PRO A 1 111 ? -7.102 -4.105 -6.66 1 95.69 111 PRO A N 1
ATOM 894 C CA . PRO A 1 111 ? -7.301 -3.123 -5.594 1 95.69 111 PRO A CA 1
ATOM 895 C C . PRO A 1 111 ? -8.648 -3.279 -4.891 1 95.69 111 PRO A C 1
ATOM 897 O O . PRO A 1 111 ? -8.727 -3.156 -3.666 1 95.69 111 PRO A O 1
ATOM 900 N N . ALA A 1 112 ? -9.688 -3.551 -5.672 1 96.44 112 ALA A N 1
ATOM 901 C CA . ALA A 1 112 ? -10.984 -3.775 -5.055 1 96.44 112 ALA A CA 1
ATOM 902 C C . ALA A 1 112 ? -10.961 -5.012 -4.156 1 96.44 112 ALA A C 1
ATOM 904 O O . ALA A 1 112 ? -11.586 -5.023 -3.09 1 96.44 112 ALA A O 1
ATOM 905 N N . PHE A 1 113 ? -10.242 -5.973 -4.59 1 97.44 113 PHE A N 1
ATOM 906 C CA . PHE A 1 113 ? -10.094 -7.195 -3.811 1 97.44 113 PHE A CA 1
ATOM 907 C C . PHE A 1 113 ? -9.398 -6.91 -2.484 1 97.44 113 PHE A C 1
ATOM 909 O O . PHE A 1 113 ? -9.891 -7.293 -1.424 1 97.44 113 PHE A O 1
ATOM 916 N N . THR A 1 114 ? -8.234 -6.215 -2.463 1 97.69 114 THR A N 1
ATOM 917 C CA . THR A 1 114 ? -7.453 -5.98 -1.255 1 97.69 114 THR A CA 1
ATOM 918 C C . THR A 1 114 ? -8.188 -5.027 -0.313 1 97.69 114 THR A C 1
ATOM 920 O O . THR A 1 114 ? -8.117 -5.184 0.908 1 97.69 114 THR A O 1
ATOM 923 N N . ALA A 1 115 ? -8.875 -4.07 -0.904 1 96.88 115 ALA A N 1
ATOM 924 C CA . ALA A 1 115 ? -9.672 -3.162 -0.078 1 96.88 115 ALA A CA 1
ATOM 925 C C . ALA A 1 115 ? -10.805 -3.908 0.621 1 96.88 115 ALA A C 1
ATOM 927 O O . ALA A 1 115 ? -11.039 -3.715 1.816 1 96.88 115 ALA A O 1
ATOM 928 N N . ASN A 1 116 ? -11.469 -4.754 -0.133 1 96.75 116 ASN A N 1
ATOM 929 C CA . ASN A 1 116 ? -12.547 -5.551 0.445 1 96.75 116 ASN A CA 1
ATOM 930 C C . ASN A 1 116 ? -12.031 -6.492 1.529 1 96.75 116 ASN A C 1
ATOM 932 O O . ASN A 1 116 ? -12.664 -6.645 2.574 1 96.75 116 ASN A O 1
ATOM 936 N N . LEU A 1 117 ? -10.938 -7.113 1.252 1 96.5 117 LEU A N 1
ATOM 937 C CA . LEU A 1 117 ? -10.32 -8.008 2.229 1 96.5 117 LEU A CA 1
ATOM 938 C C . LEU A 1 117 ? -10.055 -7.281 3.541 1 96.5 117 LEU A C 1
ATOM 940 O O . LEU A 1 117 ? -10.352 -7.801 4.617 1 96.5 117 LEU A O 1
ATOM 944 N N . THR A 1 118 ? -9.453 -6.086 3.514 1 95.56 118 THR A N 1
ATOM 945 C CA . THR A 1 118 ? -9.156 -5.281 4.695 1 95.56 118 THR A CA 1
ATOM 946 C C . THR A 1 118 ? -10.445 -4.891 5.414 1 95.56 118 THR A C 1
ATOM 948 O O . THR A 1 118 ? -10.555 -5.051 6.633 1 95.56 118 THR A O 1
ATOM 951 N N . MET A 1 119 ? -11.422 -4.473 4.641 1 95.5 119 MET A N 1
ATOM 952 C CA . MET A 1 119 ? -12.68 -4.039 5.242 1 95.5 119 MET A CA 1
ATOM 953 C C . MET A 1 119 ? -13.375 -5.199 5.945 1 95.5 119 MET A C 1
ATOM 955 O O . MET A 1 119 ? -13.867 -5.047 7.066 1 95.5 119 MET A O 1
ATOM 959 N N . GLU A 1 120 ? -13.43 -6.312 5.281 1 94.12 120 GLU A N 1
ATOM 960 C CA . GLU A 1 120 ? -14.062 -7.484 5.875 1 94.12 120 GLU A CA 1
ATOM 961 C C . GLU A 1 120 ? -13.336 -7.922 7.145 1 94.12 120 GLU A C 1
ATOM 963 O O . GLU A 1 120 ? -13.969 -8.227 8.156 1 94.12 120 GLU A O 1
ATOM 968 N N . SER A 1 121 ? -12.047 -7.977 7.105 1 93 121 SER A N 1
ATOM 969 C CA . SER A 1 121 ? -11.25 -8.375 8.266 1 93 121 SER A CA 1
ATOM 970 C C . SER A 1 121 ? -11.391 -7.379 9.406 1 93 121 SER A C 1
ATOM 972 O O . SER A 1 121 ? -11.5 -7.766 10.57 1 93 121 SER A O 1
ATOM 974 N N . PHE A 1 122 ? -11.367 -6.117 9.117 1 92.31 122 PHE A N 1
ATOM 975 C CA . PHE A 1 122 ? -11.539 -5.059 10.102 1 92.31 122 PHE A CA 1
ATOM 976 C C . PHE A 1 122 ? -12.898 -5.164 10.773 1 92.31 122 PHE A C 1
ATOM 978 O O . PHE A 1 122 ? -13.008 -5.07 12 1 92.31 122 PHE A O 1
ATOM 985 N N . ASN A 1 123 ? -13.875 -5.344 9.953 1 91.69 123 ASN A N 1
ATOM 986 C CA . ASN A 1 123 ? -15.234 -5.434 10.477 1 91.69 123 ASN A CA 1
ATOM 987 C C . ASN A 1 123 ? -15.414 -6.652 11.367 1 91.69 123 ASN A C 1
ATOM 989 O O . ASN A 1 123 ? -16.141 -6.602 12.359 1 91.69 123 ASN A O 1
ATOM 993 N N . LYS A 1 124 ? -14.883 -7.719 11.031 1 89.81 124 LYS A N 1
ATOM 994 C CA . LYS A 1 124 ? -14.938 -8.93 11.836 1 89.81 124 LYS A CA 1
ATOM 995 C C . LYS A 1 124 ? -14.297 -8.711 13.203 1 89.81 124 LYS A C 1
ATOM 997 O O . LYS A 1 124 ? -14.734 -9.281 14.203 1 89.81 124 LYS A O 1
ATOM 1002 N N . ARG A 1 125 ? -13.297 -7.895 13.305 1 83.69 125 ARG A N 1
ATOM 1003 C CA . ARG A 1 125 ? -12.562 -7.652 14.539 1 83.69 125 ARG A CA 1
ATOM 1004 C C . ARG A 1 125 ? -13.266 -6.617 15.406 1 83.69 125 ARG A C 1
ATOM 1006 O O . ARG A 1 125 ? -13.133 -6.621 16.625 1 83.69 125 ARG A O 1
ATOM 1013 N N . SER A 1 126 ? -13.781 -5.629 14.789 1 74.81 126 SER A N 1
ATOM 1014 C CA . SER A 1 126 ? -14.477 -4.586 15.539 1 74.81 126 SER A CA 1
ATOM 1015 C C . SER A 1 126 ? -15.727 -5.133 16.219 1 74.81 126 SER A C 1
ATOM 1017 O O . SER A 1 126 ? -16.203 -4.574 17.219 1 74.81 126 SER A O 1
ATOM 1019 N N . ILE A 1 127 ? -16.453 -6.016 15.727 1 63.47 127 ILE A N 1
ATOM 1020 C CA . ILE A 1 127 ? -17.656 -6.598 16.312 1 63.47 127 ILE A CA 1
ATOM 1021 C C . ILE A 1 127 ? -17.266 -7.562 17.438 1 63.47 127 ILE A C 1
ATOM 1023 O O . ILE A 1 127 ? -18.031 -7.793 18.359 1 63.47 127 ILE A O 1
ATOM 1027 N N . CYS A 1 128 ? -16.109 -8.016 17.5 1 47.47 128 CYS A N 1
ATOM 1028 C CA . CYS A 1 128 ? -15.867 -8.969 18.578 1 47.47 128 CYS A CA 1
ATOM 1029 C C . CYS A 1 128 ? -15.477 -8.25 19.859 1 47.47 128 CYS A C 1
ATOM 1031 O O . CYS A 1 128 ? -14.883 -7.168 19.812 1 47.47 128 CYS A O 1
ATOM 1033 N N . THR B 1 1 ? 13.203 16.422 -4.613 1 20.45 1 THR B N 1
ATOM 1034 C CA . THR B 1 1 ? 13.719 15.633 -5.73 1 20.45 1 THR B CA 1
ATOM 1035 C C . THR B 1 1 ? 15.242 15.594 -5.707 1 20.45 1 THR B C 1
ATOM 1037 O O . THR B 1 1 ? 15.898 16.516 -6.191 1 20.45 1 THR B O 1
ATOM 1040 N N . LEU B 1 2 ? 15.883 15.398 -4.426 1 25.39 2 LEU B N 1
ATOM 1041 C CA . LEU B 1 2 ? 17.188 15.586 -3.789 1 25.39 2 LEU B CA 1
ATOM 1042 C C . LEU B 1 2 ? 18.234 14.703 -4.438 1 25.39 2 LEU B C 1
ATOM 1044 O O . LEU B 1 2 ? 18.172 13.477 -4.344 1 25.39 2 LEU B O 1
ATOM 1048 N N . LEU B 1 3 ? 18.969 15.141 -5.551 1 27.77 3 LEU B N 1
ATOM 1049 C CA . LEU B 1 3 ? 20.109 14.898 -6.441 1 27.77 3 LEU B CA 1
ATOM 1050 C C . LEU B 1 3 ? 21.375 14.609 -5.641 1 27.77 3 LEU B C 1
ATOM 1052 O O . LEU B 1 3 ? 21.688 15.312 -4.68 1 27.77 3 LEU B O 1
ATOM 1056 N N . CYS B 1 4 ? 21.734 13.305 -5.539 1 36.12 4 CYS B N 1
ATOM 1057 C CA . CYS B 1 4 ? 23.156 13.031 -5.359 1 36.12 4 CYS B CA 1
ATOM 1058 C C . CYS B 1 4 ? 24 14.023 -6.148 1 36.12 4 CYS B C 1
ATOM 1060 O O . CYS B 1 4 ? 24.188 13.867 -7.355 1 36.12 4 CYS B O 1
ATOM 1062 N N . HIS B 1 5 ? 23.828 15.328 -6.141 1 27.7 5 HIS B N 1
ATOM 1063 C CA . HIS B 1 5 ? 24.641 16.328 -6.844 1 27.7 5 HIS B CA 1
ATOM 1064 C C . HIS B 1 5 ? 26.125 16.141 -6.543 1 27.7 5 HIS B C 1
ATOM 1066 O O . HIS B 1 5 ? 26.953 16.938 -6.988 1 27.7 5 HIS B O 1
ATOM 1072 N N . ASN B 1 6 ? 26.578 15.695 -5.461 1 31.88 6 ASN B N 1
ATOM 1073 C CA . ASN B 1 6 ? 28 16.031 -5.336 1 31.88 6 ASN B CA 1
ATOM 1074 C C . ASN B 1 6 ? 28.844 15.312 -6.391 1 31.88 6 ASN B C 1
ATOM 1076 O O . ASN B 1 6 ? 28.812 14.086 -6.48 1 31.88 6 ASN B O 1
ATOM 1080 N N . SER B 1 7 ? 29.344 15.961 -7.582 1 30.88 7 SER B N 1
ATOM 1081 C CA . SER B 1 7 ? 30.234 15.82 -8.734 1 30.88 7 SER B CA 1
ATOM 1082 C C . SER B 1 7 ? 31.594 15.266 -8.312 1 30.88 7 SER B C 1
ATOM 1084 O O . SER B 1 7 ? 32.594 15.438 -9.023 1 30.88 7 SER B O 1
ATOM 1086 N N . HIS B 1 8 ? 32.062 15.195 -7.133 1 33.66 8 HIS B N 1
ATOM 1087 C CA . HIS B 1 8 ? 33.5 14.961 -7.164 1 33.66 8 HIS B CA 1
ATOM 1088 C C . HIS B 1 8 ? 33.844 13.719 -7.988 1 33.66 8 HIS B C 1
ATOM 1090 O O . HIS B 1 8 ? 33.031 12.789 -8.078 1 33.66 8 HIS B O 1
ATOM 1096 N N . TYR B 1 9 ? 34.844 13.867 -8.977 1 33.41 9 TYR B N 1
ATOM 1097 C CA . TYR B 1 9 ? 35.594 13.062 -9.945 1 33.41 9 TYR B CA 1
ATOM 1098 C C . TYR B 1 9 ? 35.938 11.703 -9.359 1 33.41 9 TYR B C 1
ATOM 1100 O O . TYR B 1 9 ? 36.969 11.562 -8.703 1 33.41 9 TYR B O 1
ATOM 1108 N N . PHE B 1 10 ? 35.188 11.07 -8.477 1 38.94 10 PHE B N 1
ATOM 1109 C CA . PHE B 1 10 ? 35.781 9.875 -7.902 1 38.94 10 PHE B CA 1
ATOM 1110 C C . PHE B 1 10 ? 35.938 8.781 -8.953 1 38.94 10 PHE B C 1
ATOM 1112 O O . PHE B 1 10 ? 35.156 8.727 -9.914 1 38.94 10 PHE B O 1
ATOM 1119 N N . PRO B 1 11 ? 37.125 8.078 -9.008 1 38.72 11 PRO B N 1
ATOM 1120 C CA . PRO B 1 11 ? 37.469 7.117 -10.055 1 38.72 11 PRO B CA 1
ATOM 1121 C C . PRO B 1 11 ? 36.312 6.148 -10.375 1 38.72 11 PRO B C 1
ATOM 1123 O O . PRO B 1 11 ? 35.5 5.852 -9.5 1 38.72 11 PRO B O 1
ATOM 1126 N N . ALA B 1 12 ? 35.875 6 -11.672 1 42.09 12 ALA B N 1
ATOM 1127 C CA . ALA B 1 12 ? 34.812 5.246 -12.344 1 42.09 12 ALA B CA 1
ATOM 1128 C C . ALA B 1 12 ? 34.656 3.861 -11.727 1 42.09 12 ALA B C 1
ATOM 1130 O O . ALA B 1 12 ? 33.562 3.318 -11.688 1 42.09 12 ALA B O 1
ATOM 1131 N N . SER B 1 13 ? 35.75 3.33 -11.328 1 43.62 13 SER B N 1
ATOM 1132 C CA . SER B 1 13 ? 35.75 1.903 -11.016 1 43.62 13 SER B 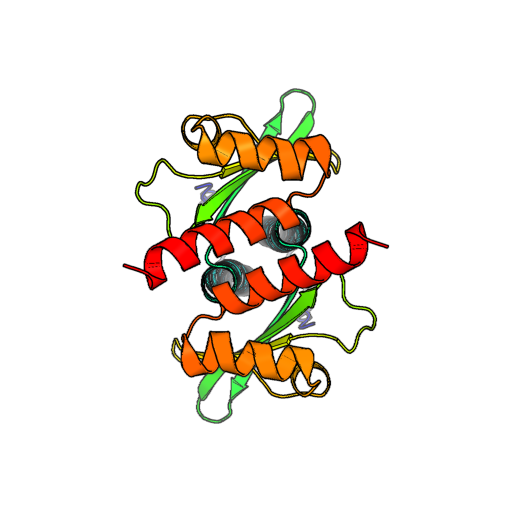CA 1
ATOM 1133 C C . SER B 1 13 ? 34.969 1.627 -9.734 1 43.62 13 SER B C 1
ATOM 1135 O O . SER B 1 13 ? 34.312 0.582 -9.609 1 43.62 13 SER B O 1
ATOM 1137 N N . THR B 1 14 ? 35.312 2.316 -8.562 1 47.09 14 THR B N 1
ATOM 1138 C CA . THR B 1 14 ? 34.719 2.098 -7.262 1 47.09 14 THR B CA 1
ATOM 1139 C C . THR B 1 14 ? 33.25 2.49 -7.285 1 47.09 14 THR B C 1
ATOM 1141 O O . THR B 1 14 ? 32.469 2.143 -6.375 1 47.09 14 THR B O 1
ATOM 1144 N N . PHE B 1 15 ? 32.938 3.213 -8.305 1 51.94 15 PHE B N 1
ATOM 1145 C CA . PHE B 1 15 ? 31.594 3.771 -8.344 1 51.94 15 PHE B CA 1
ATOM 1146 C C . PHE B 1 15 ? 30.594 2.758 -8.898 1 51.94 15 PHE B C 1
ATOM 1148 O O . PHE B 1 15 ? 29.406 2.826 -8.609 1 51.94 15 PHE B O 1
ATOM 1155 N N . ARG B 1 16 ? 31.281 1.684 -9.383 1 55.84 16 ARG B N 1
ATOM 1156 C CA . ARG B 1 16 ? 30.406 0.795 -10.133 1 55.84 16 ARG B CA 1
ATOM 1157 C C . ARG B 1 16 ? 29.531 -0.038 -9.203 1 55.84 16 ARG B C 1
ATOM 1159 O O . ARG B 1 16 ? 28.328 -0.174 -9.422 1 55.84 16 ARG B O 1
ATOM 1166 N N . PRO B 1 17 ? 30.391 -0.589 -8.156 1 59.59 17 PRO B N 1
ATOM 1167 C CA . PRO B 1 17 ? 29.562 -1.447 -7.316 1 59.59 17 PRO B CA 1
ATOM 1168 C C . PRO B 1 17 ? 28.5 -0.665 -6.551 1 59.59 17 PRO B C 1
ATOM 1170 O O . PRO B 1 17 ? 27.359 -1.127 -6.422 1 59.59 17 PRO B O 1
ATOM 1173 N N . ILE B 1 18 ? 28.953 0.503 -6.109 1 59.16 18 ILE B N 1
ATOM 1174 C CA . ILE B 1 18 ? 28 1.279 -5.309 1 59.16 18 ILE B CA 1
ATOM 1175 C C . ILE B 1 18 ? 26.891 1.82 -6.203 1 59.16 18 ILE B C 1
ATOM 1177 O O . ILE B 1 18 ? 25.719 1.791 -5.828 1 59.16 18 ILE B O 1
ATOM 1181 N N . LEU B 1 19 ? 27.297 2.223 -7.328 1 62.16 19 LEU B N 1
ATOM 1182 C CA . LEU B 1 19 ? 26.297 2.73 -8.266 1 62.16 19 LEU B CA 1
ATOM 1183 C C . LEU B 1 19 ? 25.312 1.634 -8.656 1 62.16 19 LEU B C 1
ATOM 1185 O O . LEU B 1 19 ? 24.109 1.892 -8.797 1 62.16 19 LEU B O 1
ATOM 1189 N N . SER B 1 20 ? 25.984 0.462 -8.805 1 64.88 20 SER B N 1
ATOM 1190 C CA . SER B 1 20 ? 25.109 -0.661 -9.141 1 64.88 20 SER B CA 1
ATOM 1191 C C . SER B 1 20 ? 24.109 -0.943 -8.016 1 64.88 20 SER B C 1
ATOM 1193 O O . SER B 1 20 ? 22.922 -1.168 -8.273 1 64.88 20 SER B O 1
ATOM 1195 N N . CYS B 1 21 ? 24.703 -0.794 -6.809 1 67.44 21 CYS B N 1
ATOM 119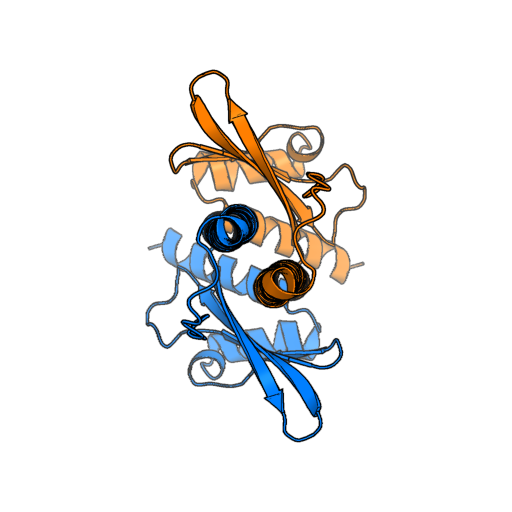6 C CA . CYS B 1 21 ? 23.828 -1.058 -5.672 1 67.44 21 CYS B CA 1
ATOM 1197 C C . CYS B 1 21 ? 22.734 0 -5.57 1 67.44 21 CYS B C 1
ATOM 1199 O O . CYS B 1 21 ? 21.562 -0.323 -5.312 1 67.44 21 CYS B O 1
ATOM 1201 N N . TYR B 1 22 ? 23.188 1.187 -5.906 1 71.12 22 TYR B N 1
ATOM 1202 C CA . TYR B 1 22 ? 22.219 2.283 -5.883 1 71.12 22 TYR B CA 1
ATOM 1203 C C . TYR B 1 22 ? 21.141 2.078 -6.934 1 71.12 22 TYR B C 1
ATOM 1205 O O . TYR B 1 22 ? 19.953 2.271 -6.656 1 71.12 22 TYR B O 1
ATOM 1213 N N . LEU B 1 23 ? 21.531 1.686 -8 1 73 23 LEU B N 1
ATOM 1214 C CA . LEU B 1 23 ? 20.578 1.51 -9.094 1 73 23 LEU B CA 1
ATOM 1215 C C . LEU B 1 23 ? 19.578 0.399 -8.773 1 73 23 LEU B C 1
ATOM 1217 O O . LEU B 1 23 ? 18.391 0.539 -9.039 1 73 23 LEU B O 1
ATOM 1221 N N . VAL B 1 24 ? 20.156 -0.579 -8.234 1 74.12 24 VAL B N 1
ATOM 1222 C CA . VAL B 1 24 ? 19.297 -1.708 -7.887 1 74.12 24 VAL B CA 1
ATOM 1223 C C . VAL B 1 24 ? 18.312 -1.289 -6.809 1 74.12 24 VAL B C 1
ATOM 1225 O O . VAL B 1 24 ? 17.109 -1.556 -6.922 1 74.12 24 VAL B O 1
ATOM 1228 N N . LEU B 1 25 ? 18.781 -0.597 -5.863 1 76.31 25 LEU B N 1
ATOM 1229 C CA . LEU B 1 25 ? 17.906 -0.174 -4.781 1 76.31 25 LEU B CA 1
ATOM 1230 C C . LEU B 1 25 ? 16.859 0.823 -5.285 1 76.31 25 LEU B C 1
ATOM 1232 O O . LEU B 1 25 ? 15.695 0.759 -4.898 1 76.31 25 LEU B O 1
ATOM 1236 N N . SER B 1 26 ? 17.406 1.771 -6.074 1 80.25 26 SER B N 1
ATOM 1237 C CA . SER B 1 26 ? 16.469 2.727 -6.668 1 80.25 26 SER B CA 1
ATOM 1238 C C . SER B 1 26 ? 15.414 2.021 -7.516 1 80.25 26 SER B C 1
ATOM 1240 O O . SER B 1 26 ? 14.242 2.389 -7.48 1 80.25 26 SER B O 1
ATOM 1242 N N . SER B 1 27 ? 15.898 1.089 -8.203 1 82.25 27 SER B N 1
ATOM 1243 C CA . SER B 1 27 ? 14.969 0.301 -9.008 1 82.25 27 SER B CA 1
ATOM 1244 C C . SER B 1 27 ? 13.992 -0.469 -8.125 1 82.25 27 SER B C 1
ATOM 1246 O O . SER B 1 27 ? 12.812 -0.578 -8.453 1 82.25 27 SER B O 1
ATOM 1248 N N . ASN B 1 28 ? 14.555 -1.025 -6.969 1 83.56 28 ASN B N 1
ATOM 1249 C CA . ASN B 1 28 ? 13.688 -1.734 -6.035 1 83.56 28 ASN B CA 1
ATOM 1250 C C . ASN B 1 28 ? 12.625 -0.812 -5.445 1 83.56 28 ASN B C 1
ATOM 1252 O O . ASN B 1 28 ? 11.477 -1.217 -5.262 1 83.56 28 ASN B O 1
ATOM 1256 N N . TYR B 1 29 ? 13.055 0.4 -5.164 1 86.94 29 TYR B N 1
ATOM 1257 C CA . TYR B 1 29 ? 12.133 1.39 -4.605 1 86.94 29 TYR B CA 1
ATOM 1258 C C . TYR B 1 29 ? 11.023 1.723 -5.594 1 86.94 29 TYR B C 1
ATOM 1260 O O . TYR B 1 29 ? 9.844 1.683 -5.246 1 86.94 29 TYR B O 1
ATOM 1268 N N . SER B 1 30 ? 11.375 1.993 -6.809 1 88.62 30 SER B N 1
ATOM 1269 C CA . SER B 1 30 ? 10.406 2.316 -7.855 1 88.62 30 SER B CA 1
ATOM 1270 C C . SER B 1 30 ? 9.477 1.142 -8.125 1 88.62 30 SER B C 1
ATOM 1272 O O . SER B 1 30 ? 8.273 1.331 -8.352 1 88.62 30 SER B O 1
ATOM 1274 N N . GLN B 1 31 ? 10.07 0.012 -8.109 1 88.31 31 GLN B N 1
ATOM 1275 C CA . GLN B 1 31 ? 9.266 -1.183 -8.328 1 88.31 31 GLN B CA 1
ATOM 1276 C C . GLN B 1 31 ? 8.227 -1.359 -7.223 1 88.31 31 GLN B C 1
ATOM 1278 O O . GLN B 1 31 ? 7.082 -1.719 -7.496 1 88.31 31 GLN B O 1
ATOM 1283 N N . LEU B 1 32 ? 8.68 -1.128 -6.066 1 90.81 32 LEU B N 1
ATOM 1284 C CA . LEU B 1 32 ? 7.75 -1.239 -4.945 1 90.81 32 LEU B CA 1
ATOM 1285 C C . LEU B 1 32 ? 6.613 -0.231 -5.078 1 90.81 32 LEU B C 1
ATOM 1287 O O . LEU B 1 32 ? 5.449 -0.568 -4.855 1 90.81 32 LEU B O 1
ATOM 1291 N N . LEU B 1 33 ? 6.961 0.933 -5.445 1 92.5 33 LEU B N 1
ATOM 1292 C CA . LEU B 1 33 ? 5.941 1.96 -5.633 1 92.5 33 LEU B CA 1
ATOM 1293 C C . LEU B 1 33 ? 4.953 1.553 -6.723 1 92.5 33 LEU B C 1
ATOM 1295 O O . LEU B 1 33 ? 3.746 1.77 -6.582 1 92.5 33 LEU B O 1
ATOM 1299 N N . ASN B 1 34 ? 5.516 1.02 -7.742 1 92 34 ASN B N 1
ATOM 1300 C CA . ASN B 1 34 ? 4.66 0.542 -8.82 1 92 34 ASN B CA 1
ATOM 1301 C C . ASN B 1 34 ? 3.75 -0.592 -8.359 1 92 34 ASN B C 1
ATOM 1303 O O . ASN B 1 34 ? 2.562 -0.616 -8.695 1 92 34 ASN B O 1
ATOM 1307 N N . ILE B 1 35 ? 4.301 -1.494 -7.668 1 90.88 35 ILE B N 1
ATOM 1308 C CA . ILE B 1 35 ? 3.535 -2.631 -7.172 1 90.88 35 ILE B CA 1
ATOM 1309 C C . ILE B 1 35 ? 2.426 -2.139 -6.246 1 90.88 35 ILE B C 1
ATOM 1311 O O . ILE B 1 35 ? 1.276 -2.572 -6.359 1 90.88 35 ILE B O 1
ATOM 1315 N N . ILE B 1 36 ? 2.742 -1.277 -5.332 1 94 36 ILE B N 1
ATOM 1316 C CA . ILE B 1 36 ? 1.743 -0.715 -4.43 1 94 36 ILE B CA 1
ATOM 1317 C C . ILE B 1 36 ? 0.608 -0.091 -5.238 1 94 36 ILE B C 1
ATOM 1319 O O . ILE B 1 36 ? -0.568 -0.309 -4.938 1 94 36 ILE B O 1
ATOM 1323 N N . PHE B 1 37 ? 0.977 0.573 -6.234 1 93.88 37 PHE B N 1
ATOM 1324 C CA . PHE B 1 37 ? -0.03 1.21 -7.078 1 93.88 37 PHE B CA 1
ATOM 1325 C C . PHE B 1 37 ? -0.907 0.166 -7.758 1 93.88 37 PHE B C 1
ATOM 1327 O O . PHE B 1 37 ? -2.129 0.322 -7.824 1 93.88 37 PHE B O 1
ATOM 1334 N N . LEU B 1 38 ? -0.35 -0.88 -8.242 1 91.5 38 LEU B N 1
ATOM 1335 C CA . LEU B 1 38 ? -1.063 -1.913 -8.984 1 91.5 38 LEU B CA 1
ATOM 1336 C C . LEU B 1 38 ? -1.987 -2.705 -8.07 1 91.5 38 LEU B C 1
ATOM 1338 O O . LEU B 1 38 ? -3.09 -3.086 -8.469 1 91.5 38 LEU B O 1
ATOM 1342 N N . ILE B 1 39 ? -1.666 -2.838 -6.812 1 94.62 39 ILE B N 1
ATOM 1343 C CA . ILE B 1 39 ? -2.387 -3.775 -5.957 1 94.62 39 ILE B CA 1
ATOM 1344 C C . ILE B 1 39 ? -3.258 -3.004 -4.965 1 94.62 39 ILE B C 1
ATOM 1346 O O . ILE B 1 39 ? -4.27 -3.523 -4.484 1 94.62 39 ILE B O 1
ATOM 1350 N N . LEU B 1 40 ? -2.883 -1.742 -4.676 1 95.31 40 LEU B N 1
ATOM 1351 C CA . LEU B 1 40 ? -3.592 -0.974 -3.66 1 95.31 40 LEU B CA 1
ATOM 1352 C C . LEU B 1 40 ? -4.125 0.333 -4.238 1 95.31 40 LEU B C 1
ATOM 1354 O O . LEU B 1 40 ? -4.852 1.065 -3.564 1 95.31 40 LEU B O 1
ATOM 1358 N N . CYS B 1 41 ? -3.684 0.704 -5.426 1 96.25 41 CYS B N 1
ATOM 1359 C CA . CYS B 1 41 ? -4.207 1.792 -6.246 1 96.25 41 CYS B CA 1
ATOM 1360 C C . CYS B 1 41 ? -3.906 3.145 -5.609 1 96.25 41 CYS B C 1
ATOM 1362 O O . CYS B 1 41 ? -4.703 4.078 -5.723 1 96.25 41 CYS B O 1
ATOM 1364 N N . PHE B 1 42 ? -2.846 3.189 -4.898 1 96.5 42 PHE B N 1
ATOM 1365 C CA . PHE B 1 42 ? -2.396 4.461 -4.34 1 96.5 42 PHE B CA 1
ATOM 1366 C C . PHE B 1 42 ? -1.001 4.809 -4.84 1 96.5 42 PHE B C 1
ATOM 1368 O O . PHE B 1 42 ? -0.082 3.992 -4.754 1 96.5 42 PHE B O 1
ATOM 1375 N N . LYS B 1 43 ? -0.884 5.996 -5.395 1 95.88 43 LYS B N 1
ATOM 1376 C CA . LYS B 1 43 ? 0.441 6.586 -5.566 1 95.88 43 LYS B CA 1
ATOM 1377 C C . LYS B 1 43 ? 0.938 7.207 -4.262 1 95.88 43 LYS B C 1
ATOM 1379 O O . LYS B 1 43 ? 0.236 8.008 -3.645 1 95.88 43 LYS B O 1
ATOM 1384 N N . ILE B 1 44 ? 2.072 6.816 -3.812 1 95.69 44 ILE B N 1
ATOM 1385 C CA . ILE B 1 44 ? 2.613 7.293 -2.545 1 95.69 44 ILE B CA 1
ATOM 1386 C C . ILE B 1 44 ? 3.879 8.109 -2.799 1 95.69 44 ILE B C 1
ATOM 1388 O O . ILE B 1 44 ? 4.758 7.684 -3.555 1 95.69 44 ILE B O 1
ATOM 1392 N N . VAL B 1 45 ? 3.908 9.25 -2.268 1 93.44 45 VAL B N 1
ATOM 1393 C CA . VAL B 1 45 ? 5.098 10.094 -2.293 1 93.44 45 VAL B CA 1
ATOM 1394 C C . VAL B 1 45 ? 5.512 10.445 -0.867 1 93.44 45 VAL B C 1
ATOM 1396 O O . VAL B 1 45 ? 4.684 10.898 -0.07 1 93.44 45 VAL B O 1
ATOM 1399 N N . MET B 1 46 ? 6.77 10.125 -0.571 1 91.88 46 MET B N 1
ATOM 1400 C CA . MET B 1 46 ? 7.281 10.391 0.771 1 91.88 46 MET B CA 1
ATOM 1401 C C . MET B 1 46 ? 8.328 11.5 0.749 1 91.88 46 MET B C 1
ATOM 1403 O O . MET B 1 46 ? 9.156 11.562 -0.16 1 91.88 46 MET B O 1
ATOM 1407 N N . ASN B 1 47 ? 8.203 12.305 1.681 1 88.5 47 ASN B N 1
ATOM 1408 C CA . ASN B 1 47 ? 9.164 13.391 1.877 1 88.5 47 ASN B CA 1
ATOM 1409 C C . ASN B 1 47 ? 9.609 13.484 3.334 1 88.5 47 ASN B C 1
ATOM 1411 O O . ASN B 1 47 ? 8.781 13.695 4.223 1 88.5 47 ASN B O 1
ATOM 1415 N N . ASP B 1 48 ? 10.906 13.344 3.49 1 85.06 48 ASP B N 1
ATOM 1416 C CA . ASP B 1 48 ? 11.453 13.484 4.832 1 85.06 48 ASP B CA 1
ATOM 1417 C C . ASP B 1 48 ? 11.758 14.953 5.145 1 85.06 48 ASP B C 1
ATOM 1419 O O . ASP B 1 48 ? 12.328 15.664 4.316 1 85.06 48 ASP B O 1
ATOM 1423 N N . GLU B 1 49 ? 11.203 15.297 6.234 1 79.75 49 GLU B N 1
ATOM 1424 C CA . GLU B 1 49 ? 11.484 16.656 6.676 1 79.75 49 GLU B CA 1
ATOM 1425 C C . GLU B 1 49 ? 12.125 16.672 8.055 1 79.75 49 GLU B C 1
ATOM 1427 O O . GLU B 1 49 ? 11.773 15.859 8.914 1 79.75 49 GLU B O 1
ATOM 1432 N N . GLN B 1 50 ? 13.219 17.281 8.086 1 76.94 50 GLN B N 1
ATOM 1433 C CA . GLN B 1 50 ? 13.828 17.5 9.398 1 76.94 50 GLN B CA 1
ATOM 1434 C C . GLN B 1 50 ? 13.391 18.828 10 1 76.94 50 GLN B C 1
ATOM 1436 O O . GLN B 1 50 ? 13.523 19.875 9.359 1 76.94 50 GLN B O 1
ATOM 1441 N N . GLN B 1 51 ? 12.695 18.688 11.078 1 76.62 51 GLN B N 1
ATOM 1442 C CA . GLN B 1 51 ? 12.273 19.891 11.789 1 76.62 51 GLN B CA 1
ATOM 1443 C C . GLN B 1 51 ? 13.43 20.5 12.562 1 76.62 51 GLN B C 1
ATOM 1445 O O . GLN B 1 51 ? 14.43 19.844 12.844 1 76.62 51 GLN B O 1
ATOM 1450 N N . PRO B 1 52 ? 13.359 21.828 12.789 1 78.69 52 PRO B N 1
ATOM 1451 C CA . PRO B 1 52 ? 14.406 22.531 13.531 1 78.69 52 PRO B CA 1
ATOM 1452 C C . PRO B 1 52 ? 14.656 21.922 14.914 1 78.69 52 PRO B C 1
ATOM 1454 O O . PRO B 1 52 ? 15.781 21.969 15.422 1 78.69 52 PRO B O 1
ATOM 1457 N N . ASN B 1 53 ? 13.75 21.375 15.484 1 79.62 53 ASN B N 1
ATOM 1458 C CA . ASN B 1 53 ? 13.867 20.797 16.828 1 79.62 53 ASN B CA 1
ATOM 1459 C C . ASN B 1 53 ? 14.523 19.406 16.781 1 79.62 53 ASN B C 1
ATOM 1461 O O . ASN B 1 53 ? 14.727 18.781 17.828 1 79.62 53 ASN B O 1
ATOM 1465 N N . GLY B 1 54 ? 14.945 19 15.688 1 79.19 54 GLY B N 1
ATOM 1466 C CA . GLY B 1 54 ? 15.656 17.734 15.547 1 79.19 54 GLY B CA 1
ATOM 1467 C C . GLY B 1 54 ? 14.727 16.547 15.344 1 79.19 54 GLY B C 1
ATOM 1468 O O . GLY B 1 54 ? 15.188 15.422 15.172 1 79.19 54 GLY B O 1
ATOM 1469 N N . ILE B 1 55 ? 13.5 16.891 15.453 1 78.31 55 ILE B N 1
ATOM 1470 C CA . ILE B 1 55 ? 12.539 15.797 15.328 1 78.31 55 ILE B CA 1
ATOM 1471 C C . ILE B 1 55 ? 12.398 15.398 13.859 1 78.31 55 ILE B C 1
ATOM 1473 O O . ILE B 1 55 ? 12.234 16.25 12.992 1 78.31 55 ILE B O 1
ATOM 1477 N N . HIS B 1 56 ? 12.609 14.133 13.617 1 84.75 56 HIS B N 1
ATOM 1478 C CA . HIS B 1 56 ? 12.422 13.602 12.273 1 84.75 56 HIS B CA 1
ATOM 1479 C C . HIS B 1 56 ? 10.945 13.398 11.961 1 84.75 56 HIS B C 1
ATOM 1481 O O . HIS B 1 56 ? 10.25 12.672 12.672 1 84.75 56 HIS B O 1
ATOM 1487 N N . VAL B 1 57 ? 10.531 14.164 10.961 1 88.81 57 VAL B N 1
ATOM 1488 C CA . VAL B 1 57 ? 9.141 14.062 10.531 1 88.81 57 VAL B CA 1
ATOM 1489 C C . VAL B 1 57 ? 9.086 13.641 9.062 1 88.81 57 VAL B C 1
ATOM 1491 O O . VAL B 1 57 ? 9.82 14.18 8.227 1 88.81 57 VAL B O 1
ATOM 1494 N N . THR B 1 58 ? 8.359 12.586 8.852 1 91.31 58 THR B N 1
ATOM 1495 C CA . THR B 1 58 ? 8.172 12.148 7.473 1 91.31 58 THR B CA 1
ATOM 1496 C C . THR B 1 58 ? 6.773 12.516 6.977 1 91.31 58 THR B C 1
ATOM 1498 O O . THR B 1 58 ? 5.77 12.133 7.582 1 91.31 58 THR B O 1
ATOM 1501 N N . ARG B 1 59 ? 6.773 13.312 5.941 1 93.75 59 ARG B N 1
ATOM 1502 C CA . ARG B 1 59 ? 5.516 13.641 5.277 1 93.75 59 ARG B CA 1
ATOM 1503 C C . ARG B 1 59 ? 5.281 12.742 4.07 1 93.75 59 ARG B C 1
ATOM 1505 O O . ARG B 1 59 ? 6.203 12.484 3.293 1 93.75 59 ARG B O 1
ATOM 1512 N N . PHE B 1 60 ? 4.043 12.219 4.008 1 93.69 60 PHE B N 1
ATOM 1513 C CA . PHE B 1 60 ? 3.773 11.406 2.826 1 93.69 60 PHE B CA 1
ATOM 1514 C C . PHE B 1 60 ? 2.352 11.641 2.326 1 93.69 60 PHE B C 1
ATOM 1516 O O . PHE B 1 60 ? 1.463 11.984 3.105 1 93.69 60 PHE B O 1
ATOM 1523 N N . THR B 1 61 ? 2.18 11.5 0.995 1 96.19 61 THR B N 1
ATOM 1524 C CA . THR B 1 61 ? 0.895 11.719 0.341 1 96.19 61 THR B CA 1
ATOM 1525 C C . THR B 1 61 ? 0.416 10.438 -0.345 1 96.19 61 THR B C 1
ATOM 1527 O O . THR B 1 61 ? 1.225 9.664 -0.856 1 96.19 61 THR B O 1
ATOM 1530 N N . LEU B 1 62 ? -0.833 10.242 -0.276 1 96.81 62 LEU B N 1
ATOM 1531 C CA . LEU B 1 62 ? -1.51 9.148 -0.966 1 96.81 62 LEU B CA 1
ATOM 1532 C C . LEU B 1 62 ? -2.502 9.688 -1.992 1 96.81 62 LEU B C 1
ATOM 1534 O O . LEU B 1 62 ? -3.4 10.461 -1.649 1 96.81 62 LEU B O 1
ATOM 1538 N N . GLN B 1 63 ? -2.258 9.352 -3.217 1 97.19 63 GLN B N 1
ATOM 1539 C CA . GLN B 1 63 ? -3.205 9.727 -4.262 1 97.19 63 GLN B CA 1
ATOM 1540 C C . GLN B 1 63 ? -3.832 8.492 -4.902 1 97.19 63 GLN B C 1
ATOM 1542 O O . GLN B 1 63 ? -3.127 7.656 -5.477 1 97.19 63 GLN B O 1
ATOM 1547 N N . SER B 1 64 ? -5.16 8.422 -4.809 1 95.88 64 SER B N 1
ATOM 1548 C CA . SER B 1 64 ? -5.887 7.273 -5.336 1 95.88 64 SER B CA 1
ATOM 1549 C C . SER B 1 64 ? -5.953 7.312 -6.859 1 95.88 64 SER B C 1
ATOM 1551 O O . SER B 1 64 ? -5.977 8.391 -7.457 1 95.88 64 SER B O 1
ATOM 1553 N N . VAL B 1 65 ? -5.988 6.145 -7.492 1 92.31 65 VAL B N 1
ATOM 1554 C CA . VAL B 1 65 ? -6.215 6.031 -8.93 1 92.31 65 VAL B CA 1
ATOM 1555 C C . VAL B 1 65 ? -7.578 6.621 -9.281 1 92.31 65 VAL B C 1
ATOM 1557 O O . VAL B 1 65 ? -7.816 6.996 -10.438 1 92.31 65 VAL B O 1
ATOM 1560 N N . TYR B 1 66 ? -8.453 6.781 -8.305 1 93.19 66 TYR B N 1
ATOM 1561 C CA . TYR B 1 66 ? -9.812 7.262 -8.531 1 93.19 66 TYR B CA 1
ATOM 1562 C C . TYR B 1 66 ? -9.906 8.766 -8.328 1 93.19 66 TYR B C 1
ATOM 1564 O O . TYR B 1 66 ? -10.977 9.359 -8.445 1 93.19 66 TYR B O 1
ATOM 1572 N N . ALA B 1 67 ? -8.773 9.359 -8.008 1 93.88 67 ALA B N 1
ATOM 1573 C CA . ALA B 1 67 ? -8.766 10.812 -7.836 1 93.88 67 ALA B CA 1
ATOM 1574 C C . ALA B 1 67 ? -9.18 11.516 -9.125 1 93.88 67 ALA B C 1
ATOM 1576 O O . ALA B 1 67 ? -8.742 11.148 -10.211 1 93.88 67 ALA B O 1
ATOM 1577 N N . GLN B 1 68 ? -10 12.484 -8.969 1 91.81 68 GLN B N 1
ATOM 1578 C CA . GLN B 1 68 ? -10.508 13.211 -10.125 1 91.81 68 GLN B CA 1
ATOM 1579 C C . GLN B 1 68 ? -9.57 14.352 -10.508 1 91.81 68 GLN B C 1
ATOM 1581 O O . GLN B 1 68 ? -9.539 14.773 -11.672 1 91.81 68 GLN B O 1
ATOM 1586 N N . THR B 1 69 ? -8.82 14.852 -9.562 1 92.5 69 THR B N 1
ATOM 1587 C CA . THR B 1 69 ? -7.867 15.938 -9.766 1 92.5 69 THR B CA 1
ATOM 1588 C C . THR B 1 69 ? -6.57 15.664 -9.008 1 92.5 69 THR B C 1
ATOM 1590 O O . THR B 1 69 ? -6.531 14.812 -8.125 1 92.5 69 THR B O 1
ATOM 1593 N N . ASP B 1 70 ? -5.543 16.391 -9.383 1 91.81 70 ASP B N 1
ATOM 1594 C CA . ASP B 1 70 ? -4.242 16.219 -8.742 1 91.81 70 ASP B CA 1
ATOM 1595 C C . ASP B 1 70 ? -4.273 16.703 -7.297 1 91.81 70 ASP B C 1
ATOM 1597 O O . ASP B 1 70 ? -3.426 16.312 -6.488 1 91.81 70 ASP B O 1
ATOM 1601 N N . ASP B 1 71 ? -5.277 17.469 -6.961 1 92.94 71 ASP B N 1
ATOM 1602 C CA . ASP B 1 71 ? -5.359 18.047 -5.625 1 92.94 71 ASP B CA 1
ATOM 1603 C C . ASP B 1 71 ? -6.082 17.109 -4.66 1 92.94 71 ASP B C 1
ATOM 1605 O O . ASP B 1 71 ? -6.02 17.281 -3.443 1 92.94 71 ASP B O 1
ATOM 1609 N N . GLU B 1 72 ? -6.656 16.078 -5.215 1 94.88 72 GLU B N 1
ATOM 1610 C CA . GLU B 1 72 ? -7.336 15.094 -4.375 1 94.88 72 GLU B CA 1
ATOM 1611 C C . GLU B 1 72 ? -6.355 14.055 -3.838 1 94.88 72 GLU B C 1
ATOM 1613 O O . GLU B 1 72 ? -6.281 12.938 -4.355 1 94.88 72 GLU B O 1
ATOM 1618 N N . LYS B 1 73 ? -5.625 14.492 -2.844 1 96.69 73 LYS B N 1
ATOM 1619 C CA . LYS B 1 73 ? -4.648 13.594 -2.232 1 96.69 73 LYS B CA 1
ATOM 1620 C C . LYS B 1 73 ? -4.715 13.672 -0.71 1 96.69 73 LYS B C 1
ATOM 1622 O O . LYS B 1 73 ? -5 14.727 -0.145 1 96.69 73 LYS B O 1
ATOM 1627 N N . LEU B 1 74 ? -4.52 12.547 -0.076 1 97.81 74 LEU B N 1
ATOM 1628 C CA . LEU B 1 74 ? -4.379 12.5 1.375 1 97.81 74 LEU B CA 1
ATOM 1629 C C . LEU B 1 74 ? -2.943 12.805 1.792 1 97.81 74 LEU B C 1
ATOM 1631 O O . LEU B 1 74 ? -1.998 12.367 1.131 1 97.81 74 LEU B O 1
ATOM 1635 N N . GLU B 1 75 ? -2.826 13.547 2.805 1 96.81 75 GLU B N 1
ATOM 1636 C CA . GLU B 1 75 ? -1.509 13.867 3.348 1 96.81 75 GLU B CA 1
ATOM 1637 C C . GLU B 1 75 ? -1.404 13.453 4.812 1 96.81 75 GLU B C 1
ATOM 1639 O O . GLU B 1 75 ? -2.334 13.68 5.594 1 96.81 75 GLU B O 1
ATOM 1644 N N . PHE B 1 76 ? -0.255 12.805 5.152 1 96.75 76 PHE B N 1
ATOM 1645 C CA . PHE B 1 76 ? -0.026 12.344 6.516 1 96.75 76 PHE B CA 1
ATOM 1646 C C . PHE B 1 76 ? 1.337 12.797 7.02 1 96.75 76 PHE B C 1
ATOM 1648 O O . PHE B 1 76 ? 2.27 12.977 6.23 1 96.75 76 PHE B O 1
ATOM 1655 N N . LEU B 1 77 ? 1.429 13.008 8.266 1 94.75 77 LEU B N 1
ATOM 1656 C CA . LEU B 1 77 ? 2.688 13.25 8.961 1 94.75 77 LEU B CA 1
ATOM 1657 C C . LEU B 1 77 ? 3.01 12.117 9.922 1 94.75 77 LEU B C 1
ATOM 1659 O O . LEU B 1 77 ? 2.176 11.742 10.75 1 94.75 77 LEU B O 1
ATOM 1663 N N . TYR B 1 78 ? 4.086 11.5 9.695 1 93 78 TYR B N 1
ATOM 1664 C CA . TYR B 1 78 ? 4.586 10.469 10.602 1 93 78 TYR B CA 1
ATOM 1665 C C . TYR B 1 78 ? 5.68 11.031 11.508 1 93 78 TYR B C 1
ATOM 1667 O O . TYR B 1 78 ? 6.711 11.508 11.023 1 93 78 TYR B O 1
ATOM 1675 N N . GLU B 1 79 ? 5.391 10.992 12.812 1 88.88 79 GLU B N 1
ATOM 1676 C CA . GLU B 1 79 ? 6.32 11.523 13.805 1 88.88 79 GLU B CA 1
ATOM 1677 C C . GLU B 1 79 ? 6.371 10.641 15.047 1 88.88 79 GLU B C 1
ATOM 1679 O O . GLU B 1 79 ? 5.363 10.469 15.734 1 88.88 79 GLU B O 1
ATOM 1684 N N . SER B 1 80 ? 7.617 10.188 15.367 1 85.12 80 SER B N 1
ATOM 1685 C CA . SER B 1 80 ? 7.84 9.445 16.609 1 85.12 80 SER B CA 1
ATOM 1686 C C . SER B 1 80 ? 6.848 8.297 16.734 1 85.12 80 SER B C 1
ATOM 1688 O O . SER B 1 80 ? 6.238 8.117 17.797 1 85.12 80 SER B O 1
ATOM 1690 N N . GLY B 1 81 ? 6.438 7.598 15.719 1 82.25 81 GLY B N 1
ATOM 1691 C CA . GLY B 1 81 ? 5.598 6.414 15.781 1 82.25 81 GLY B CA 1
ATOM 1692 C C . GLY B 1 81 ? 4.125 6.719 15.578 1 82.25 81 GLY B C 1
ATOM 1693 O O . GLY B 1 81 ? 3.291 5.812 15.578 1 82.25 81 GLY B O 1
ATOM 1694 N N . SER B 1 82 ? 3.812 7.957 15.484 1 90.44 82 SER B N 1
ATOM 1695 C CA . SER B 1 82 ? 2.416 8.336 15.289 1 90.44 82 SER B CA 1
ATOM 1696 C C . SER B 1 82 ? 2.184 8.906 13.891 1 90.44 82 SER B C 1
ATOM 1698 O O . SER B 1 82 ? 3.068 9.547 13.32 1 90.44 82 SER B O 1
ATOM 1700 N N . THR B 1 83 ? 1.072 8.602 13.383 1 92.94 83 THR B N 1
ATOM 1701 C CA . THR B 1 83 ? 0.692 9.102 12.07 1 92.94 83 THR B CA 1
ATOM 1702 C C . THR B 1 83 ? -0.529 10.008 12.172 1 92.94 83 THR B C 1
ATOM 1704 O O . THR B 1 83 ? -1.569 9.609 12.695 1 92.94 83 THR B O 1
ATOM 1707 N N . ASN B 1 84 ? -0.38 11.25 11.68 1 94.81 84 ASN B N 1
ATOM 1708 C CA . ASN B 1 84 ? -1.478 12.203 11.734 1 94.81 84 ASN B CA 1
ATOM 1709 C C . ASN B 1 84 ? -1.894 12.656 10.336 1 94.81 84 ASN B C 1
ATOM 1711 O O . ASN B 1 84 ? -1.042 12.914 9.484 1 94.81 84 ASN B O 1
ATOM 1715 N N . ILE B 1 85 ? -3.172 12.672 10.117 1 96.56 85 ILE B N 1
ATOM 1716 C CA . ILE B 1 85 ? -3.682 13.125 8.828 1 96.56 85 ILE B CA 1
ATOM 1717 C C . ILE B 1 85 ? -3.686 14.648 8.781 1 96.56 85 ILE B C 1
ATOM 1719 O O . ILE B 1 85 ? -4.031 15.312 9.766 1 96.56 85 ILE B O 1
ATOM 1723 N N . VAL B 1 86 ? -3.215 15.195 7.699 1 96.19 86 VAL B N 1
ATOM 1724 C CA . VAL B 1 86 ? -3.199 16.641 7.492 1 96.19 86 VAL B CA 1
ATOM 1725 C C . VAL B 1 86 ? -4.504 17.078 6.832 1 96.19 86 VAL B C 1
ATOM 1727 O O . VAL B 1 86 ? -4.926 16.5 5.824 1 96.19 86 VAL B O 1
ATOM 1730 N N . VAL B 1 87 ? -5.137 18.062 7.422 1 95.69 87 VAL B N 1
ATOM 1731 C CA . VAL B 1 87 ? -6.363 18.609 6.848 1 95.69 87 VAL B CA 1
ATOM 1732 C C . VAL B 1 87 ? -6.027 19.516 5.66 1 95.69 87 VAL B C 1
ATOM 1734 O O . VAL B 1 87 ? -5.16 20.375 5.758 1 95.69 87 VAL B O 1
ATOM 1737 N N . ASN B 1 88 ? -6.613 19.219 4.539 1 96.06 88 ASN B N 1
ATOM 1738 C CA . ASN B 1 88 ? -6.473 20.031 3.334 1 96.06 88 ASN B CA 1
ATOM 1739 C C . ASN B 1 88 ? -7.793 20.141 2.578 1 96.06 88 ASN B C 1
ATOM 1741 O O . ASN B 1 88 ? -8.852 19.844 3.123 1 96.06 88 ASN B O 1
ATOM 1745 N N . GLY B 1 89 ? -7.699 20.656 1.35 1 95.44 89 GLY B N 1
ATOM 1746 C CA . GLY B 1 89 ? -8.922 20.844 0.584 1 95.44 89 GLY B CA 1
ATOM 1747 C C . GLY B 1 89 ? -9.68 19.547 0.344 1 95.44 89 GLY B C 1
ATOM 1748 O O . GLY B 1 89 ? -10.914 19.531 0.37 1 95.44 89 GLY B O 1
ATOM 1749 N N . TYR B 1 90 ? -8.992 18.484 0.134 1 96.5 90 TYR B N 1
ATOM 1750 C CA . TYR B 1 90 ? -9.594 17.188 -0.143 1 96.5 90 TYR B CA 1
ATOM 1751 C C . TYR B 1 90 ? -10.25 16.609 1.108 1 96.5 90 TYR B C 1
ATOM 1753 O O . TYR B 1 90 ? -11.414 16.219 1.082 1 96.5 90 TYR B O 1
ATOM 1761 N N . THR B 1 91 ? -9.586 16.641 2.246 1 96.5 91 THR B N 1
ATOM 1762 C CA . THR B 1 91 ? -10.086 16.016 3.473 1 96.5 91 THR B CA 1
ATOM 1763 C C . THR B 1 91 ? -11.164 16.891 4.109 1 96.5 91 THR B C 1
ATOM 1765 O O . THR B 1 91 ? -11.875 16.438 5.012 1 96.5 91 THR B O 1
ATOM 1768 N N . SER B 1 92 ? -11.312 18.094 3.604 1 96.31 92 SER B N 1
ATOM 1769 C CA . SER B 1 92 ? -12.336 18.984 4.129 1 96.31 92 SER B CA 1
ATOM 1770 C C . SER B 1 92 ? -13.672 18.797 3.41 1 96.31 92 SER B C 1
ATOM 1772 O O . SER B 1 92 ? -14.703 19.297 3.848 1 96.31 92 SER B O 1
ATOM 1774 N N . GLN B 1 93 ? -13.586 18.109 2.291 1 95.44 93 GLN B N 1
ATOM 1775 C CA . GLN B 1 93 ? -14.844 17.797 1.625 1 95.44 93 GLN B CA 1
ATOM 1776 C C . GLN B 1 93 ? -15.742 16.938 2.516 1 95.44 93 GLN B C 1
ATOM 1778 O O . GLN B 1 93 ? -15.258 16.031 3.201 1 95.44 93 GLN B O 1
ATOM 1783 N N . HIS B 1 94 ? -16.969 17.219 2.359 1 96 94 HIS B N 1
ATOM 1784 C CA . HIS B 1 94 ? -17.938 16.656 3.297 1 96 94 HIS B CA 1
ATOM 1785 C C . HIS B 1 94 ? -17.828 15.133 3.361 1 96 94 HIS B C 1
ATOM 1787 O O . HIS B 1 94 ? -17.719 14.562 4.449 1 96 94 HIS B O 1
ATOM 1793 N N . GLU B 1 95 ? -17.812 14.445 2.283 1 94.56 95 GLU B N 1
ATOM 1794 C CA . GLU B 1 95 ? -17.797 12.992 2.232 1 94.56 95 GLU B CA 1
ATOM 1795 C C . GLU B 1 95 ? -16.516 12.43 2.859 1 94.56 95 GLU B C 1
ATOM 1797 O O . GLU B 1 95 ? -16.578 11.477 3.637 1 94.56 95 GLU B O 1
ATOM 1802 N N . ILE B 1 96 ? -15.469 13.023 2.512 1 96.44 96 ILE B N 1
ATOM 1803 C CA . ILE B 1 96 ? -14.18 12.539 3.004 1 96.44 96 ILE B CA 1
ATOM 1804 C C . ILE B 1 96 ? -14.031 12.883 4.484 1 96.44 96 ILE B C 1
ATOM 1806 O O . ILE B 1 96 ? -13.555 12.062 5.273 1 96.44 96 ILE B O 1
ATOM 1810 N N . ALA B 1 97 ? -14.438 14.102 4.832 1 97 97 ALA B N 1
ATOM 1811 C CA . ALA B 1 97 ? -14.375 14.555 6.219 1 97 97 ALA B CA 1
ATOM 1812 C C . ALA B 1 97 ? -15.141 13.602 7.137 1 97 97 ALA B C 1
ATOM 1814 O O . ALA B 1 97 ? -14.672 13.281 8.234 1 97 97 ALA B O 1
ATOM 1815 N N . GLN B 1 98 ? -16.25 13.18 6.707 1 97 98 GLN B N 1
ATOM 1816 C CA . GLN B 1 98 ? -17.062 12.242 7.488 1 97 98 GLN B CA 1
ATOM 1817 C C . GLN B 1 98 ? -16.312 10.922 7.68 1 97 98 GLN B C 1
ATOM 1819 O O . GLN B 1 98 ? -16.359 10.328 8.758 1 97 98 GLN B O 1
ATOM 1824 N N . GLN B 1 99 ? -15.688 10.461 6.656 1 96.06 99 GLN B N 1
ATOM 1825 C CA . GLN B 1 99 ? -14.953 9.203 6.738 1 96.06 99 GLN B CA 1
ATOM 1826 C C . GLN B 1 99 ? -13.75 9.32 7.668 1 96.06 99 GLN B C 1
ATOM 1828 O O . GLN B 1 99 ? -13.453 8.398 8.43 1 96.06 99 GLN B O 1
ATOM 1833 N N . VAL B 1 100 ? -13.117 10.469 7.617 1 96.94 100 VAL B N 1
ATOM 1834 C CA . VAL B 1 100 ? -11.992 10.719 8.516 1 96.94 100 VAL B CA 1
ATOM 1835 C C . VAL B 1 100 ? -12.469 10.703 9.961 1 96.94 100 VAL B C 1
ATOM 1837 O O . VAL B 1 100 ? -11.828 10.102 10.828 1 96.94 100 VAL B O 1
ATOM 1840 N N . ASP B 1 101 ? -13.578 11.273 10.195 1 97.12 101 ASP B N 1
ATOM 1841 C CA . ASP B 1 101 ? -14.133 11.312 11.547 1 97.12 101 ASP B CA 1
ATOM 1842 C C . ASP B 1 101 ? -14.445 9.914 12.055 1 97.12 101 ASP B C 1
ATOM 1844 O O . ASP B 1 101 ? -14.094 9.562 13.18 1 97.12 101 ASP B O 1
ATOM 1848 N N . ILE B 1 102 ? -15.008 9.156 11.242 1 95.19 102 ILE B N 1
ATOM 1849 C CA . ILE B 1 102 ? -15.453 7.82 11.641 1 95.19 102 ILE B CA 1
ATOM 1850 C C . ILE B 1 102 ? -14.242 6.906 11.812 1 95.19 102 ILE B C 1
ATOM 1852 O O . ILE B 1 102 ? -14.016 6.367 12.898 1 95.19 102 ILE B O 1
ATOM 1856 N N . PHE B 1 103 ? -13.453 6.781 10.859 1 95.75 103 PHE B N 1
ATOM 1857 C CA . PHE B 1 103 ? -12.453 5.719 10.828 1 95.75 103 PHE B CA 1
ATOM 1858 C C . PHE B 1 103 ? -11.195 6.141 11.586 1 95.75 103 PHE B C 1
ATOM 1860 O O . PHE B 1 103 ? -10.547 5.316 12.234 1 95.75 103 PHE B O 1
ATOM 1867 N N . ILE B 1 104 ? -10.82 7.406 11.453 1 95.38 104 ILE B N 1
ATOM 1868 C CA . ILE B 1 104 ? -9.555 7.828 12.047 1 95.38 104 ILE B CA 1
ATOM 1869 C C . ILE B 1 104 ? -9.805 8.352 13.461 1 95.38 104 ILE B C 1
ATOM 1871 O O . ILE B 1 104 ? -9.141 7.926 14.406 1 95.38 104 ILE B O 1
ATOM 1875 N N . ARG B 1 105 ? -10.75 9.211 13.633 1 94.31 105 ARG B N 1
ATOM 1876 C CA . ARG B 1 105 ? -10.953 9.836 14.938 1 94.31 105 ARG B CA 1
ATOM 1877 C C . ARG B 1 105 ? -11.672 8.891 15.891 1 94.31 105 ARG B C 1
ATOM 1879 O O . ARG B 1 105 ? -11.242 8.711 17.031 1 94.31 105 ARG B O 1
ATOM 1886 N N . LYS B 1 106 ? -12.75 8.234 15.477 1 93.75 106 LYS B N 1
ATOM 1887 C CA . LYS B 1 106 ? -13.555 7.391 16.359 1 93.75 106 LYS B CA 1
ATOM 1888 C C . LYS B 1 106 ? -12.969 5.984 16.453 1 93.75 106 LYS B C 1
ATOM 1890 O O . LYS B 1 106 ? -12.867 5.422 17.547 1 93.75 106 LYS B O 1
ATOM 1895 N N . MET B 1 107 ? -12.555 5.383 15.328 1 93 107 MET B N 1
ATOM 1896 C CA . MET B 1 107 ? -12.141 3.982 15.305 1 93 107 MET B CA 1
ATOM 1897 C C . MET B 1 107 ? -10.625 3.857 15.367 1 93 107 MET B C 1
ATOM 1899 O O . MET B 1 107 ? -10.094 2.762 15.562 1 93 107 MET B O 1
ATOM 1903 N N . ASN B 1 108 ? -9.875 5.004 15.18 1 93.06 108 ASN B N 1
ATOM 1904 C CA . ASN B 1 108 ? -8.414 5.066 15.25 1 93.06 108 ASN B CA 1
ATOM 1905 C C . ASN B 1 108 ? -7.766 4.07 14.297 1 93.06 108 ASN B C 1
ATOM 1907 O O . ASN B 1 108 ? -6.852 3.336 14.68 1 93.06 108 ASN B O 1
ATOM 1911 N N . SER B 1 109 ? -8.297 4.016 13.086 1 94.56 109 SER B N 1
ATOM 1912 C CA . SER B 1 109 ? -7.781 3.064 12.102 1 94.56 109 SER B CA 1
ATOM 1913 C C . SER B 1 109 ? -7.633 3.711 10.727 1 94.56 109 SER B C 1
ATOM 1915 O O . SER B 1 109 ? -8.586 3.732 9.945 1 94.56 109 SER B O 1
ATOM 1917 N N . ILE B 1 110 ? -6.465 4.043 10.375 1 96.19 110 ILE B N 1
ATOM 1918 C CA . ILE B 1 110 ? -6.164 4.625 9.07 1 96.19 110 ILE B CA 1
ATOM 1919 C C . ILE B 1 110 ? -6.355 3.578 7.98 1 96.19 110 ILE B C 1
ATOM 1921 O O . ILE B 1 110 ? -6.965 3.854 6.945 1 96.19 110 ILE B O 1
ATOM 1925 N N . PRO B 1 111 ? -5.977 2.318 8.242 1 95.75 111 PRO B N 1
ATOM 1926 C CA . PRO B 1 111 ? -6.195 1.283 7.23 1 95.75 111 PRO B CA 1
ATOM 1927 C C . PRO B 1 111 ? -7.668 1.089 6.895 1 95.75 111 PRO B C 1
ATOM 1929 O O . PRO B 1 111 ? -8.023 0.911 5.723 1 95.75 111 PRO B O 1
ATOM 1932 N N . ALA B 1 112 ? -8.523 1.125 7.926 1 96.44 112 ALA B N 1
ATOM 1933 C CA . ALA B 1 112 ? -9.953 1.013 7.66 1 96.44 112 ALA B CA 1
ATOM 1934 C C . ALA B 1 112 ? -10.445 2.188 6.82 1 96.44 112 ALA B C 1
ATOM 1936 O O . ALA B 1 112 ? -11.297 2.016 5.941 1 96.44 112 ALA B O 1
ATOM 1937 N N . PHE B 1 113 ? -9.898 3.312 7.082 1 97.44 113 PHE B N 1
ATOM 1938 C CA . PHE B 1 113 ? -10.242 4.508 6.324 1 97.44 113 PHE B CA 1
ATOM 1939 C C . PHE B 1 113 ? -9.852 4.355 4.859 1 97.44 113 PHE B C 1
ATOM 1941 O O . PHE B 1 113 ? -10.672 4.578 3.967 1 97.44 113 PHE B O 1
ATOM 1948 N N . THR B 1 114 ? -8.609 3.959 4.531 1 97.69 114 THR B N 1
ATOM 1949 C CA . THR B 1 114 ? -8.117 3.883 3.16 1 97.69 114 THR B CA 1
ATOM 1950 C C . THR B 1 114 ? -8.805 2.752 2.4 1 97.69 114 THR B C 1
ATOM 1952 O O . THR B 1 114 ? -9.086 2.879 1.206 1 97.69 114 THR B O 1
ATOM 1955 N N . ALA B 1 115 ? -9.078 1.674 3.119 1 96.88 115 ALA B N 1
ATOM 1956 C CA . ALA B 1 115 ? -9.812 0.58 2.49 1 96.88 115 ALA B CA 1
ATOM 1957 C C . ALA B 1 115 ? -11.227 1.012 2.117 1 96.88 115 ALA B C 1
ATOM 1959 O O . ALA B 1 115 ? -11.703 0.732 1.012 1 96.88 115 ALA B O 1
ATOM 1960 N N . ASN B 1 116 ? -11.867 1.699 3.039 1 96.75 116 ASN B N 1
ATOM 1961 C CA . ASN B 1 116 ? -13.219 2.195 2.77 1 96.75 116 ASN B CA 1
ATOM 1962 C C . ASN B 1 116 ? -13.227 3.199 1.621 1 96.75 116 ASN B C 1
ATOM 1964 O O . ASN B 1 116 ? -14.109 3.164 0.768 1 96.75 116 ASN B O 1
ATOM 1968 N N . LEU B 1 117 ? -12.273 4.07 1.628 1 96.44 117 LEU B N 1
ATOM 1969 C CA . LEU B 1 117 ? -12.148 5.055 0.56 1 96.44 117 LEU B CA 1
ATOM 1970 C C . LEU B 1 117 ? -12.047 4.371 -0.8 1 96.44 117 LEU B C 1
ATOM 1972 O O . LEU B 1 117 ? -12.719 4.777 -1.754 1 96.44 117 LEU B O 1
ATOM 1976 N N . THR B 1 118 ? -11.195 3.365 -0.955 1 95.62 118 THR B N 1
ATOM 1977 C CA . THR B 1 118 ? -11.016 2.619 -2.197 1 95.62 118 THR B CA 1
ATOM 1978 C C . THR B 1 118 ? -12.305 1.91 -2.59 1 95.62 118 THR B C 1
ATOM 1980 O O . THR B 1 118 ? -12.75 2.004 -3.738 1 95.62 118 THR B O 1
ATOM 1983 N N . MET B 1 119 ? -12.93 1.287 -1.608 1 95.5 119 MET B N 1
ATOM 1984 C CA . MET B 1 119 ? -14.156 0.547 -1.896 1 95.5 119 MET B CA 1
ATOM 1985 C C . MET B 1 119 ? -15.266 1.486 -2.367 1 95.5 119 MET B C 1
ATOM 1987 O O . MET B 1 119 ? -15.969 1.187 -3.33 1 95.5 119 MET B O 1
ATOM 1991 N N . GLU B 1 120 ? -15.422 2.582 -1.672 1 94.06 120 GLU B N 1
ATOM 1992 C CA . GLU B 1 120 ? -16.438 3.553 -2.055 1 94.06 120 GLU B CA 1
ATOM 1993 C C . GLU B 1 120 ? -16.188 4.109 -3.451 1 94.06 120 GLU B C 1
ATOM 1995 O O . GLU B 1 120 ? -17.094 4.227 -4.262 1 94.06 120 GLU B O 1
ATOM 2000 N N . SER B 1 121 ? -14.969 4.465 -3.736 1 92.94 121 SER B N 1
ATOM 2001 C CA . SER B 1 121 ? -14.609 5.008 -5.043 1 92.94 121 SER B CA 1
ATOM 2002 C C . SER B 1 121 ? -14.781 3.967 -6.141 1 92.94 121 SER B C 1
ATOM 2004 O O . SER B 1 121 ? -15.266 4.281 -7.234 1 92.94 121 SER B O 1
ATOM 2006 N N . PHE B 1 122 ? -14.375 2.76 -5.902 1 92.38 122 PHE B N 1
ATOM 2007 C CA . PHE B 1 122 ? -14.531 1.66 -6.848 1 92.38 122 PHE B CA 1
ATOM 2008 C C . PHE B 1 122 ? -16 1.417 -7.156 1 92.38 122 PHE B C 1
ATOM 2010 O O . PHE B 1 122 ? -16.375 1.264 -8.32 1 92.38 122 PHE B O 1
ATOM 2017 N N . ASN B 1 123 ? -16.766 1.386 -6.113 1 91.69 123 ASN B N 1
ATOM 2018 C CA . ASN B 1 123 ? -18.203 1.135 -6.277 1 91.69 123 ASN B CA 1
ATOM 2019 C C . ASN B 1 123 ? -18.875 2.252 -7.066 1 91.69 123 ASN B C 1
ATOM 2021 O O . ASN B 1 123 ? -19.797 1.995 -7.848 1 91.69 123 ASN B O 1
ATOM 2025 N N . LYS B 1 124 ? -18.531 3.424 -6.84 1 89.75 124 LYS B N 1
ATOM 2026 C CA . LYS B 1 124 ? -19.078 4.562 -7.578 1 89.75 124 LYS B CA 1
ATOM 2027 C C . LYS B 1 124 ? -18.766 4.457 -9.062 1 89.75 124 LYS B C 1
ATOM 2029 O O . LYS B 1 124 ? -19.562 4.871 -9.906 1 89.75 124 LYS B O 1
ATOM 2034 N N . ARG B 1 125 ? -17.656 3.896 -9.438 1 83.69 125 ARG B N 1
ATOM 2035 C CA . ARG B 1 125 ? -17.203 3.797 -10.828 1 83.69 125 ARG B CA 1
ATOM 2036 C C . ARG B 1 125 ? -17.844 2.592 -11.516 1 83.69 125 ARG B C 1
ATOM 2038 O O . ARG B 1 125 ? -18.016 2.588 -12.734 1 83.69 125 ARG B O 1
ATOM 2045 N N . SER B 1 126 ? -17.922 1.521 -10.828 1 74.69 126 SER B N 1
ATOM 2046 C CA . SER B 1 126 ? -18.516 0.317 -11.406 1 74.69 126 SER B CA 1
ATOM 2047 C C . SER B 1 126 ? -19.984 0.524 -11.742 1 74.69 126 SER B C 1
ATOM 2049 O O . SER B 1 126 ? -20.547 -0.167 -12.594 1 74.69 126 SER B O 1
ATOM 2051 N N . ILE B 1 127 ? -20.766 1.219 -11.07 1 63.34 127 ILE B N 1
ATOM 2052 C CA . ILE B 1 127 ? -22.188 1.474 -11.32 1 63.34 127 ILE B CA 1
ATOM 2053 C C . ILE B 1 127 ? -22.328 2.465 -12.477 1 63.34 127 ILE B C 1
ATOM 2055 O O . ILE B 1 127 ? -23.359 2.475 -13.164 1 63.34 127 ILE B O 1
ATOM 2059 N N . CYS B 1 128 ? -21.391 3.195 -12.805 1 46.97 128 CYS B N 1
ATOM 2060 C CA . CYS B 1 128 ? -21.656 4.137 -13.883 1 46.97 128 CYS B CA 1
ATOM 2061 C C . CYS B 1 128 ? -21.453 3.484 -15.242 1 46.97 128 CYS B C 1
ATOM 2063 O O . CYS B 1 128 ? -20.625 2.58 -15.375 1 46.97 128 CYS B O 1
#

Solvent-accessible surface area (backbone atoms only — not comparable to full-atom values): 14234 Å² total; per-residue (Å²): 140,88,69,90,60,82,72,75,86,61,70,70,70,73,42,43,63,40,47,48,51,40,48,49,48,51,47,49,45,52,48,48,50,49,48,42,27,64,43,62,34,32,49,72,48,78,43,81,40,77,44,94,84,68,48,64,33,38,37,36,34,40,30,46,78,77,43,88,48,93,70,42,43,48,38,35,40,37,43,92,92,39,77,43,78,52,85,46,79,41,47,62,34,68,73,49,31,52,44,44,46,48,25,39,69,73,63,66,27,50,30,57,34,51,21,46,52,48,43,53,52,49,52,60,56,68,75,98,140,88,69,89,61,84,71,76,85,63,69,72,70,73,42,44,63,38,47,47,50,42,49,49,48,52,48,51,45,52,48,47,51,50,48,43,27,65,43,62,34,34,49,74,49,79,44,81,39,76,44,94,86,68,49,63,32,37,38,36,35,41,30,46,77,78,43,89,48,93,71,42,44,48,38,36,39,38,45,92,92,41,76,42,77,52,86,44,81,42,46,61,34,68,72,49,32,52,44,45,45,49,24,40,69,72,63,67,27,51,29,56,34,50,19,48,52,50,43,53,51,50,53,62,54,69,74,99

Organism: Aegilops tauschii subsp. strangulata (NCBI:txid200361)

Secondary structure (DSSP, 8-state):
-----------HHHHHHHHHHHHHHHHHHHHHHHHHHHHH-EEEEEEEEE-TTS-EEEEEEEEETT-SSTT--EEEEEETTEEEEEP-TTTTSHHHHHHIIIIIIIT--HHHHHHHHHHHHHHHHHH-/-----------HHHHHHHHHHHHHHHHHHHHHHHHHHHHH-EEEEEEEEE-TTS-EEEEEEEEETT-SSTT--EEEEEETTEEEEEP-TTTTSHHHHHHIIIIIIIT--HHHHHHHHHHHHHHHHHH-

Foldseek 3Di:
DDDPPPPDPPPPPVCVVVVVVVVVVVVVVVVVQVVCCVPLQWRKDKDWDQDPVRWIKIKMKIDGNLDPDPQQIWIWIDTPRDIGTDDDPNCPDPVNVVLCCPCCVPVVHPPVSSVVVVVVSVVVVVVD/DDDPPPPDPDPPPVCVVVVVVVVVVVVVVVVVQVVCCVPLQWRKDKDWDQDPVRWIKIKMKTDGNLDPDPQQIWIWIDTPRDIDTDDDPNCPDPVNVVLCCPCCVPVVHVPVSSVVVVVVSVVVVVVD

pLDDT: mean 82.89, std 20.08, range [20.41, 97.81]